Protein AF-A0A4Q4PW20-F1 (afdb_monomer_lite)

Radius of gyration: 55.26 Å; chains: 1; bounding box: 148×87×134 Å

Structure (mmCIF, N/CA/C/O backbone):
data_AF-A0A4Q4PW20-F1
#
_entry.id   AF-A0A4Q4PW20-F1
#
loop_
_atom_site.group_PDB
_atom_site.id
_atom_site.type_symbol
_atom_site.label_atom_id
_atom_site.label_alt_id
_atom_site.label_comp_id
_atom_site.label_asym_id
_atom_site.label_entity_id
_atom_site.label_seq_id
_atom_site.pdbx_PDB_ins_code
_atom_site.Cartn_x
_atom_site.Cartn_y
_atom_site.Cartn_z
_atom_site.occupancy
_atom_site.B_iso_or_equiv
_atom_site.auth_seq_id
_atom_site.auth_comp_id
_atom_site.auth_asym_id
_atom_site.auth_atom_id
_atom_site.pdbx_PDB_model_num
ATOM 1 N N . MET A 1 1 ? 45.558 56.881 -50.201 1.00 46.22 1 MET A N 1
ATOM 2 C CA . MET A 1 1 ? 44.623 55.774 -50.487 1.00 46.22 1 MET A CA 1
ATOM 3 C C . MET A 1 1 ? 45.375 54.665 -51.199 1.00 46.22 1 MET A C 1
ATOM 5 O O . MET A 1 1 ? 45.994 54.969 -52.208 1.00 46.22 1 MET A O 1
ATOM 9 N N . ASN A 1 2 ? 45.373 53.445 -50.650 1.00 41.62 2 ASN A N 1
ATOM 10 C CA . ASN A 1 2 ? 45.003 52.194 -51.341 1.00 41.62 2 ASN A CA 1
ATOM 11 C C . ASN A 1 2 ? 45.488 50.974 -50.547 1.00 41.62 2 ASN A C 1
ATOM 13 O O . ASN A 1 2 ? 46.621 50.524 -50.675 1.00 41.62 2 ASN A O 1
ATOM 17 N N . THR A 1 3 ? 44.583 50.438 -49.733 1.00 52.66 3 THR A N 1
ATOM 18 C CA . THR A 1 3 ? 44.674 49.131 -49.081 1.00 52.66 3 THR A CA 1
ATOM 19 C C . THR A 1 3 ? 43.799 48.158 -49.864 1.00 52.66 3 THR A C 1
ATOM 21 O O . THR A 1 3 ? 42.612 48.047 -49.586 1.00 52.66 3 THR A O 1
ATOM 24 N N . ASN A 1 4 ? 44.363 47.476 -50.857 1.00 57.47 4 ASN A N 1
ATOM 25 C CA . ASN A 1 4 ? 43.684 46.378 -51.544 1.00 57.47 4 ASN A CA 1
ATOM 26 C C . ASN A 1 4 ? 44.593 45.148 -51.502 1.00 57.47 4 ASN A C 1
ATOM 28 O O . ASN A 1 4 ? 45.291 44.844 -52.466 1.00 57.47 4 ASN A O 1
ATOM 32 N N . GLN A 1 5 ? 44.613 44.461 -50.359 1.00 58.06 5 GLN A N 1
ATOM 33 C CA . GLN A 1 5 ? 44.998 43.053 -50.337 1.00 58.06 5 GLN A CA 1
ATOM 34 C C . GLN A 1 5 ? 43.742 42.224 -50.627 1.00 58.06 5 GLN A C 1
ATOM 36 O O . GLN A 1 5 ? 42.750 42.385 -49.914 1.00 58.06 5 GLN A O 1
ATOM 41 N N . PRO A 1 6 ? 43.748 41.343 -51.639 1.00 52.91 6 PRO A N 1
ATOM 42 C CA . PRO A 1 6 ? 42.672 40.384 -51.818 1.00 52.91 6 PRO A CA 1
ATOM 43 C C . PRO A 1 6 ? 42.775 39.328 -50.711 1.00 52.91 6 PRO A C 1
ATOM 45 O O . PRO A 1 6 ? 43.722 38.543 -50.660 1.00 52.91 6 PRO A O 1
ATOM 48 N N . THR A 1 7 ? 41.809 39.323 -49.796 1.00 61.62 7 THR A N 1
ATOM 49 C CA . THR A 1 7 ? 41.638 38.258 -48.809 1.00 61.62 7 THR A CA 1
ATOM 50 C C . THR A 1 7 ? 41.120 37.011 -49.523 1.00 61.62 7 THR A C 1
ATOM 52 O O . THR A 1 7 ? 39.966 36.927 -49.932 1.00 61.62 7 THR A O 1
ATOM 55 N N . ASN A 1 8 ? 42.007 36.037 -49.714 1.00 62.78 8 ASN A N 1
ATOM 56 C CA . ASN A 1 8 ? 41.659 34.714 -50.224 1.00 62.78 8 ASN A CA 1
ATOM 57 C C . ASN A 1 8 ? 40.683 34.035 -49.234 1.00 62.78 8 ASN A C 1
ATOM 59 O O . ASN A 1 8 ? 40.977 34.036 -48.032 1.00 62.78 8 ASN A O 1
ATOM 63 N N . PRO A 1 9 ? 39.526 33.496 -49.665 1.00 64.38 9 PRO A N 1
ATOM 64 C CA . PRO A 1 9 ? 38.610 32.821 -48.754 1.00 64.38 9 PRO A CA 1
ATOM 65 C C . PRO A 1 9 ? 39.273 31.592 -48.105 1.00 64.38 9 PRO A C 1
ATOM 67 O O . PRO A 1 9 ? 40.070 30.902 -48.746 1.00 64.38 9 PRO A O 1
ATOM 70 N N . PRO A 1 10 ? 38.965 31.295 -46.829 1.00 68.25 10 PRO A N 1
ATOM 71 C CA . PRO A 1 10 ? 39.513 30.130 -46.148 1.00 68.25 10 PRO A CA 1
ATOM 72 C C . PRO A 1 10 ? 39.140 28.842 -46.896 1.00 68.25 10 PRO A C 1
ATOM 74 O O . PRO A 1 10 ? 37.980 28.617 -47.232 1.00 68.25 10 PRO A O 1
ATOM 77 N N . ASN A 1 11 ? 40.151 28.007 -47.154 1.00 71.31 11 ASN A N 1
ATOM 78 C CA . ASN A 1 11 ? 40.050 26.766 -47.921 1.00 71.31 11 ASN A CA 1
ATOM 79 C C . ASN A 1 11 ? 38.907 25.861 -47.403 1.00 71.31 11 ASN A C 1
ATOM 81 O O . ASN A 1 11 ? 38.939 25.397 -46.259 1.00 71.31 11 ASN A O 1
ATOM 85 N N . ALA A 1 12 ? 37.920 25.587 -48.264 1.00 67.00 12 ALA A N 1
ATOM 86 C CA . ALA A 1 12 ? 36.723 24.805 -47.949 1.00 67.00 12 ALA A CA 1
ATOM 87 C C . ALA A 1 12 ? 37.032 23.369 -47.487 1.00 67.00 12 ALA A C 1
ATOM 89 O O . ALA A 1 12 ? 36.306 22.813 -46.663 1.00 67.00 12 ALA A O 1
ATOM 90 N N . GLU A 1 13 ? 38.146 22.783 -47.930 1.00 65.19 13 GLU A N 1
ATOM 91 C CA . GLU A 1 13 ? 38.566 21.446 -47.493 1.00 65.19 13 GLU A CA 1
ATOM 92 C C . GLU A 1 13 ? 38.943 21.411 -46.009 1.00 65.19 13 GLU A C 1
ATOM 94 O O . GLU A 1 13 ? 38.712 20.414 -45.324 1.00 65.19 13 GLU A O 1
ATOM 99 N N . VAL A 1 14 ? 39.479 22.515 -45.477 1.00 68.88 14 VAL A N 1
ATOM 100 C CA . VAL A 1 14 ? 39.805 22.639 -44.048 1.00 68.88 14 VAL A CA 1
ATOM 101 C C . VAL A 1 14 ? 38.530 22.707 -43.210 1.00 68.88 14 VAL A C 1
ATOM 103 O O . VAL A 1 14 ? 38.518 22.240 -42.072 1.00 68.88 14 VAL A O 1
ATOM 106 N N . ILE A 1 15 ? 37.450 23.263 -43.764 1.00 65.69 15 ILE A N 1
ATOM 107 C CA . ILE A 1 15 ? 36.139 23.306 -43.112 1.00 65.69 15 ILE A CA 1
ATOM 108 C C . ILE A 1 15 ? 35.527 21.902 -43.115 1.00 65.69 15 ILE A C 1
ATOM 110 O O . ILE A 1 15 ? 35.146 21.412 -42.057 1.00 65.69 15 ILE A O 1
ATOM 114 N N . LEU A 1 16 ? 35.532 21.208 -44.257 1.00 67.88 16 LEU A N 1
ATOM 115 C CA . LEU A 1 16 ? 35.004 19.842 -44.383 1.00 67.88 16 LEU A CA 1
ATOM 116 C C . LEU A 1 16 ? 35.737 18.837 -43.477 1.00 67.88 16 LEU A C 1
ATOM 118 O O . LEU A 1 16 ? 35.098 18.014 -42.824 1.00 67.88 16 LEU A O 1
ATOM 122 N N . LYS A 1 17 ? 37.065 18.947 -43.335 1.00 67.69 17 LYS A N 1
ATOM 123 C CA . LYS A 1 17 ? 37.839 18.081 -42.425 1.00 67.69 17 LYS A CA 1
ATOM 124 C C . LYS A 1 17 ? 37.486 18.251 -40.945 1.00 67.69 17 LYS A C 1
ATOM 126 O O . LYS A 1 17 ? 37.679 17.316 -40.180 1.00 67.69 17 LYS A O 1
ATOM 131 N N . ARG A 1 18 ? 36.955 19.405 -40.522 1.00 65.88 18 ARG A N 1
ATOM 132 C CA . ARG A 1 18 ? 36.513 19.610 -39.127 1.00 65.88 18 ARG A CA 1
ATOM 133 C C . ARG A 1 18 ? 35.225 18.855 -38.807 1.00 65.88 18 ARG A C 1
ATOM 135 O O . ARG A 1 18 ? 35.028 18.494 -37.653 1.00 65.88 18 ARG A O 1
ATOM 142 N N . PHE A 1 19 ? 34.383 18.608 -39.809 1.00 59.53 19 PHE A N 1
ATOM 143 C CA . PHE A 1 19 ? 33.115 17.892 -39.646 1.00 59.53 19 PHE A CA 1
ATOM 144 C C . PHE A 1 19 ? 33.247 16.374 -39.818 1.00 59.53 19 PHE A C 1
ATOM 146 O O . PHE A 1 19 ? 32.424 15.638 -39.289 1.00 59.53 19 PHE A O 1
ATOM 153 N N . ASN A 1 20 ? 34.303 15.901 -40.486 1.00 56.19 20 ASN A N 1
ATOM 154 C CA . ASN A 1 20 ? 34.521 14.471 -40.734 1.00 56.19 20 ASN A CA 1
ATOM 155 C C . ASN A 1 20 ? 35.265 13.744 -39.601 1.00 56.19 20 ASN A C 1
ATOM 157 O O . ASN A 1 20 ? 35.486 12.538 -39.691 1.00 56.19 20 ASN A O 1
ATOM 161 N N . ASN A 1 21 ? 35.628 14.440 -38.522 1.00 55.34 21 ASN A N 1
ATOM 162 C CA . ASN A 1 21 ? 36.159 13.803 -37.320 1.00 55.34 21 ASN A CA 1
ATOM 163 C C . ASN A 1 21 ? 34.992 13.318 -36.457 1.00 55.34 21 ASN A C 1
ATOM 165 O O . ASN A 1 21 ? 34.772 13.802 -35.347 1.00 55.34 21 ASN A O 1
ATOM 169 N N . THR A 1 22 ? 34.223 12.367 -36.984 1.00 44.91 22 THR A N 1
ATOM 170 C CA . THR A 1 22 ? 33.395 11.514 -36.143 1.00 44.91 22 THR A CA 1
ATOM 171 C C . THR A 1 22 ? 34.355 10.719 -35.275 1.00 44.91 22 THR A C 1
ATOM 173 O O . THR A 1 22 ? 34.910 9.704 -35.686 1.00 44.91 22 THR A O 1
ATOM 176 N N . THR A 1 23 ? 34.578 11.221 -34.063 1.00 45.47 23 THR A N 1
ATOM 177 C CA . THR A 1 23 ? 34.814 10.383 -32.897 1.00 45.47 23 THR A CA 1
ATOM 178 C C . THR A 1 23 ? 33.853 9.212 -33.023 1.00 45.47 23 THR A C 1
ATOM 180 O O . THR A 1 23 ? 32.640 9.398 -32.931 1.00 45.47 23 THR A O 1
ATOM 183 N N . SER A 1 24 ? 34.383 8.026 -33.314 1.00 45.06 24 SER A N 1
ATOM 184 C CA . SER A 1 24 ? 33.694 6.779 -33.033 1.00 45.06 24 SER A CA 1
ATOM 185 C C . SER A 1 24 ? 33.348 6.838 -31.551 1.00 45.06 24 SER A C 1
ATOM 187 O O . SER A 1 24 ? 34.220 6.638 -30.704 1.00 45.06 24 SER A O 1
ATOM 189 N N . GLY A 1 25 ? 32.119 7.251 -31.252 1.00 37.75 25 GLY A N 1
ATOM 190 C CA . GLY A 1 25 ? 31.555 7.219 -29.920 1.00 37.75 25 GLY A CA 1
ATOM 191 C C . GLY A 1 25 ? 31.521 5.766 -29.489 1.00 37.75 25 GLY A C 1
ATOM 192 O O . GLY A 1 25 ? 30.576 5.045 -29.774 1.00 37.75 25 GLY A O 1
ATOM 193 N N . GLN A 1 26 ? 32.598 5.327 -28.850 1.00 43.19 26 GLN A N 1
ATOM 194 C CA . GLN A 1 26 ? 32.506 4.315 -27.822 1.00 43.19 26 GLN A CA 1
ATOM 195 C C . GLN A 1 26 ? 31.788 4.995 -26.663 1.00 43.19 26 GLN A C 1
ATOM 197 O O . GLN A 1 26 ? 32.425 5.717 -25.914 1.00 43.19 26 GLN A O 1
ATOM 202 N N . ASP A 1 27 ? 30.468 4.864 -26.635 1.00 40.72 27 ASP A N 1
ATOM 203 C CA . ASP A 1 27 ? 29.600 4.983 -25.458 1.00 40.72 27 ASP A CA 1
ATOM 204 C C . ASP A 1 27 ? 28.214 4.453 -25.870 1.00 40.72 27 ASP A C 1
ATOM 206 O O . ASP A 1 27 ? 27.188 5.116 -25.744 1.00 40.72 27 ASP A O 1
ATOM 210 N N . GLU A 1 28 ? 28.191 3.238 -26.422 1.00 38.69 28 GLU A N 1
ATOM 211 C CA . GLU A 1 28 ? 26.984 2.418 -26.388 1.00 38.69 28 GLU A CA 1
ATOM 212 C C . GLU A 1 28 ? 27.030 1.667 -25.054 1.00 38.69 28 GLU A C 1
ATOM 214 O O . GLU A 1 28 ? 27.747 0.675 -24.903 1.00 38.69 28 GLU A O 1
ATOM 219 N N . ASP A 1 29 ? 26.318 2.193 -24.054 1.00 35.38 29 ASP A N 1
ATOM 220 C CA . ASP A 1 29 ? 25.926 1.432 -22.866 1.00 35.38 29 ASP A CA 1
ATOM 221 C C . ASP A 1 29 ? 25.327 0.089 -23.339 1.00 35.38 29 ASP A C 1
ATOM 223 O O . ASP A 1 29 ? 24.312 0.101 -24.046 1.00 35.38 29 ASP A O 1
ATOM 227 N N . PRO A 1 30 ? 25.875 -1.078 -22.950 1.00 42.97 30 PRO A N 1
ATOM 228 C CA . PRO A 1 30 ? 25.424 -2.382 -23.443 1.00 42.97 30 PRO A CA 1
ATOM 229 C C . PRO A 1 30 ? 24.090 -2.841 -22.819 1.00 42.97 30 PRO A C 1
ATOM 231 O O . PRO A 1 30 ? 23.864 -4.034 -22.647 1.00 42.97 30 PRO A O 1
ATOM 234 N N . GLU A 1 31 ? 23.200 -1.915 -22.451 1.00 41.81 31 GLU A N 1
ATOM 235 C CA . GLU A 1 31 ? 21.921 -2.212 -21.785 1.00 41.81 31 GLU A CA 1
ATOM 236 C C . GLU A 1 31 ? 20.685 -1.760 -22.589 1.00 41.81 31 GLU A C 1
ATOM 238 O O . GLU A 1 31 ? 19.559 -1.940 -22.140 1.00 41.81 31 GLU A O 1
ATOM 243 N N . ASN A 1 32 ? 20.860 -1.212 -23.799 1.00 38.25 32 ASN A N 1
ATOM 244 C CA . ASN A 1 32 ? 19.754 -0.956 -24.738 1.00 38.25 32 ASN A CA 1
ATOM 245 C C . ASN A 1 32 ? 19.970 -1.646 -26.087 1.00 38.25 32 ASN A C 1
ATOM 247 O O . ASN A 1 32 ? 19.630 -1.103 -27.135 1.00 38.25 32 ASN A O 1
ATOM 251 N N . GLN A 1 33 ? 20.454 -2.886 -26.065 1.00 39.03 33 GLN A N 1
ATOM 252 C CA . GLN A 1 33 ? 19.983 -3.843 -27.059 1.00 39.03 33 GLN A CA 1
ATOM 253 C C . GLN A 1 33 ? 18.541 -4.197 -26.668 1.00 39.03 33 GLN A C 1
ATOM 255 O O . GLN A 1 33 ? 18.270 -5.254 -26.110 1.00 39.03 33 GLN A O 1
ATOM 260 N N . GLU A 1 34 ? 17.608 -3.256 -26.875 1.00 46.38 34 GLU A N 1
ATOM 261 C CA . GLU A 1 34 ? 16.226 -3.654 -27.123 1.00 46.38 34 GLU A CA 1
ATOM 262 C C . GLU A 1 34 ? 16.325 -4.482 -28.390 1.00 46.38 34 GLU A C 1
ATOM 264 O O . GLU A 1 34 ? 16.535 -3.934 -29.470 1.00 46.38 34 GLU A O 1
ATOM 269 N N . GLU A 1 35 ? 16.314 -5.797 -28.200 1.00 49.44 35 GLU A N 1
ATOM 270 C CA . GLU A 1 35 ? 16.211 -6.789 -29.246 1.00 49.44 35 GLU A CA 1
ATOM 271 C C . GLU A 1 35 ? 15.165 -6.279 -30.232 1.00 49.44 35 GLU A C 1
ATOM 273 O O . GLU A 1 35 ? 13.964 -6.218 -29.952 1.00 49.44 35 GLU A O 1
ATOM 278 N N . GLU A 1 36 ? 15.654 -5.801 -31.371 1.00 46.81 36 GLU A N 1
ATOM 279 C CA . GLU A 1 36 ? 14.858 -5.571 -32.556 1.00 46.81 36 GLU A CA 1
ATOM 280 C C . GLU A 1 36 ? 14.520 -6.985 -33.037 1.00 46.81 36 GLU A C 1
ATOM 282 O O . GLU A 1 36 ? 15.166 -7.533 -33.927 1.00 46.81 36 GLU A O 1
ATOM 287 N N . GLU A 1 37 ? 13.622 -7.642 -32.288 1.00 52.00 37 GLU A N 1
ATOM 288 C CA . GLU A 1 37 ? 13.212 -9.018 -32.501 1.00 52.00 37 GLU A CA 1
ATOM 289 C C . GLU A 1 37 ? 12.618 -9.075 -33.893 1.00 52.00 37 GLU A C 1
ATOM 291 O O . GLU A 1 37 ? 11.587 -8.491 -34.233 1.00 52.00 37 GLU A O 1
ATOM 296 N N . ASP A 1 38 ? 13.436 -9.706 -34.707 1.00 54.19 38 ASP A N 1
ATOM 297 C CA . ASP A 1 38 ? 13.489 -9.590 -36.130 1.00 54.19 38 ASP A CA 1
ATOM 298 C C . ASP A 1 38 ? 12.147 -9.998 -36.742 1.00 54.19 38 ASP A C 1
ATOM 300 O O . ASP A 1 38 ? 11.606 -11.082 -36.489 1.00 54.19 38 ASP A O 1
ATOM 304 N N . TRP A 1 39 ? 11.651 -9.144 -37.635 1.00 48.06 39 TRP A N 1
ATOM 305 C CA . TRP A 1 39 ? 10.549 -9.424 -38.553 1.00 48.06 39 TRP A CA 1
ATOM 306 C C . TRP A 1 39 ? 10.753 -10.742 -39.348 1.00 48.06 39 TRP A C 1
ATOM 308 O O . TRP A 1 39 ? 9.831 -11.224 -40.015 1.00 48.06 39 TRP A O 1
ATOM 318 N N . SER A 1 40 ? 11.934 -11.371 -39.261 1.00 58.31 40 SER A N 1
ATOM 319 C CA . SER A 1 40 ? 12.212 -12.761 -39.643 1.00 58.31 40 SER A CA 1
ATOM 320 C C . SER A 1 40 ? 11.385 -13.838 -38.936 1.00 58.31 40 SER A C 1
ATOM 322 O O . SER A 1 40 ? 11.177 -14.888 -39.548 1.00 58.31 40 SER A O 1
ATOM 324 N N . SER A 1 41 ? 10.894 -13.643 -37.706 1.00 73.44 41 SER A N 1
ATOM 325 C CA . SER A 1 41 ? 10.247 -14.734 -36.947 1.00 73.44 41 SER A CA 1
ATOM 326 C C . SER A 1 41 ? 8.974 -15.260 -37.631 1.00 73.44 41 SER A C 1
ATOM 328 O O . SER A 1 41 ? 8.798 -16.470 -37.798 1.00 73.44 41 SER A O 1
ATOM 330 N N . TRP A 1 42 ? 8.125 -14.371 -38.165 1.00 74.69 42 TRP A N 1
ATOM 331 C CA . TRP A 1 42 ? 6.915 -14.781 -38.892 1.00 74.69 42 TRP A CA 1
ATOM 332 C C . TRP A 1 42 ? 7.233 -15.523 -40.190 1.00 74.69 42 TRP A C 1
ATOM 334 O O . TRP A 1 42 ? 6.595 -16.525 -40.503 1.00 74.69 42 TRP A O 1
ATOM 344 N N . ARG A 1 43 ? 8.226 -15.055 -40.957 1.00 80.94 43 ARG A N 1
ATOM 345 C CA . ARG A 1 43 ? 8.633 -15.723 -42.202 1.00 80.94 43 ARG A CA 1
ATOM 346 C C . ARG A 1 43 ? 9.161 -17.124 -41.910 1.00 80.94 43 ARG A C 1
ATOM 348 O O . ARG A 1 43 ? 8.839 -18.047 -42.647 1.00 80.94 43 ARG A O 1
ATOM 355 N N . GLN A 1 44 ? 9.897 -17.295 -40.815 1.00 84.56 44 GLN A N 1
ATOM 356 C CA . GLN A 1 44 ? 10.377 -18.600 -40.363 1.00 84.56 44 GLN A CA 1
ATOM 357 C C . GLN A 1 44 ? 9.224 -19.510 -39.921 1.00 84.56 44 GLN A C 1
ATOM 359 O O . GLN A 1 44 ? 9.129 -20.639 -40.395 1.00 84.56 44 GLN A O 1
ATOM 364 N N . LEU A 1 45 ? 8.303 -19.010 -39.091 1.00 84.25 45 LEU A N 1
ATOM 365 C CA . LEU A 1 45 ? 7.095 -19.733 -38.673 1.00 84.25 45 LEU A CA 1
ATOM 366 C C . LEU A 1 45 ? 6.211 -20.126 -39.863 1.00 84.25 45 LEU A C 1
ATOM 368 O O . LEU A 1 45 ? 5.698 -21.241 -39.910 1.00 84.25 45 LEU A O 1
ATOM 372 N N . ARG A 1 46 ? 6.078 -19.239 -40.852 1.00 85.75 46 ARG A N 1
ATOM 373 C CA . ARG A 1 46 ? 5.351 -19.484 -42.099 1.00 85.75 46 ARG A CA 1
ATOM 374 C C . ARG A 1 46 ? 6.030 -20.561 -42.938 1.00 85.75 46 ARG A C 1
ATOM 376 O O . ARG A 1 46 ? 5.358 -21.492 -43.360 1.00 85.75 46 ARG A O 1
ATOM 383 N N . CYS A 1 47 ? 7.346 -20.482 -43.124 1.00 85.88 47 CYS A N 1
ATOM 384 C CA . CYS A 1 47 ? 8.110 -21.507 -43.834 1.00 85.88 47 CYS A CA 1
ATOM 385 C C . CYS A 1 47 ? 8.003 -22.876 -43.148 1.00 85.88 47 CYS A C 1
ATOM 387 O O . CYS A 1 47 ? 7.850 -23.887 -43.826 1.00 85.88 47 CYS A O 1
ATOM 389 N N . LEU A 1 48 ? 8.051 -22.919 -41.813 1.00 88.25 48 LEU A N 1
ATOM 390 C CA . LEU A 1 48 ? 7.859 -24.151 -41.044 1.00 88.25 48 LEU A CA 1
ATOM 391 C C . LEU A 1 48 ? 6.439 -24.699 -41.197 1.00 88.25 48 LEU A C 1
ATOM 393 O O . LEU A 1 48 ? 6.264 -25.902 -41.379 1.00 88.25 48 LEU A O 1
ATOM 397 N N . PHE A 1 49 ? 5.435 -23.824 -41.161 1.00 88.12 49 PHE A N 1
ATOM 398 C CA . PHE A 1 49 ? 4.043 -24.187 -41.398 1.00 88.12 49 PHE A CA 1
ATOM 399 C C . PHE A 1 49 ? 3.849 -24.771 -42.805 1.00 88.12 49 PHE A C 1
ATOM 401 O O . PHE A 1 49 ? 3.309 -25.866 -42.937 1.00 88.12 49 PHE A O 1
ATOM 408 N N . ASP A 1 50 ? 4.352 -24.092 -43.838 1.00 87.44 50 ASP A N 1
ATOM 409 C CA . ASP A 1 50 ? 4.242 -24.524 -45.235 1.00 87.44 50 ASP A CA 1
ATOM 410 C C . ASP A 1 50 ? 5.052 -25.813 -45.509 1.00 87.44 50 ASP A C 1
ATOM 412 O O . ASP A 1 50 ? 4.674 -26.608 -46.365 1.00 87.44 50 ASP A O 1
ATOM 416 N N . ALA A 1 51 ? 6.136 -26.069 -44.762 1.00 88.38 51 ALA A N 1
ATOM 417 C CA . ALA A 1 51 ? 6.909 -27.312 -44.850 1.00 88.38 51 ALA A CA 1
ATOM 418 C C . ALA A 1 51 ? 6.247 -28.499 -44.123 1.00 88.38 51 ALA A C 1
ATOM 420 O O . ALA A 1 51 ? 6.369 -29.644 -44.562 1.00 88.38 51 ALA A O 1
ATOM 421 N N . ALA A 1 52 ? 5.569 -28.247 -43.000 1.00 87.62 52 ALA A N 1
ATOM 422 C CA . ALA A 1 52 ? 4.919 -29.282 -42.195 1.00 87.62 52 ALA A CA 1
ATOM 423 C C . ALA A 1 52 ? 3.530 -29.668 -42.733 1.00 87.62 52 ALA A C 1
ATOM 425 O O . ALA A 1 52 ? 3.104 -30.818 -42.595 1.00 87.62 52 ALA A O 1
ATOM 426 N N . VAL A 1 53 ? 2.819 -28.720 -43.347 1.00 90.25 53 VAL A N 1
ATOM 427 C CA . VAL A 1 53 ? 1.460 -28.908 -43.858 1.00 90.25 53 VAL A CA 1
ATOM 428 C C . VAL A 1 53 ? 1.503 -29.189 -45.357 1.00 90.25 53 VAL A C 1
ATOM 430 O O . VAL A 1 53 ? 1.708 -28.291 -46.164 1.00 90.25 53 VAL A O 1
ATOM 433 N N . LYS A 1 54 ? 1.262 -30.450 -45.735 1.00 83.69 54 LYS A N 1
ATOM 434 C CA . LYS A 1 54 ? 1.289 -30.901 -47.139 1.00 83.69 54 LYS A CA 1
ATOM 435 C C . LYS A 1 54 ? 0.245 -30.196 -48.017 1.00 83.69 54 LYS A C 1
ATOM 437 O O . LYS A 1 54 ? 0.574 -29.797 -49.127 1.00 83.69 54 LYS A O 1
ATOM 442 N N . ASP A 1 55 ? -0.971 -30.000 -47.496 1.00 85.12 55 ASP A N 1
ATOM 443 C CA . ASP A 1 55 ? -2.080 -29.346 -48.203 1.00 85.12 55 ASP A CA 1
ATOM 444 C C . ASP A 1 55 ? -2.525 -28.071 -47.472 1.00 85.12 55 ASP A C 1
ATOM 446 O O . ASP A 1 55 ? -3.453 -28.065 -46.653 1.00 85.12 55 ASP A O 1
ATOM 450 N N . THR A 1 56 ? -1.868 -26.954 -47.783 1.00 80.25 56 THR A N 1
ATOM 451 C CA . THR A 1 56 ? -2.149 -25.630 -47.191 1.00 80.25 56 THR A CA 1
ATOM 452 C C . THR A 1 56 ? -3.515 -25.056 -47.582 1.00 80.25 56 THR A C 1
ATOM 454 O O . THR A 1 56 ? -3.995 -24.098 -46.975 1.00 80.25 56 THR A O 1
ATOM 457 N N . THR A 1 57 ? -4.163 -25.647 -48.586 1.00 81.25 57 THR A N 1
ATOM 458 C CA . THR A 1 57 ? -5.482 -25.256 -49.097 1.00 81.25 57 THR A CA 1
ATOM 459 C C . THR A 1 57 ? -6.639 -25.917 -48.354 1.00 81.25 57 THR A C 1
ATOM 461 O O . THR A 1 57 ? -7.791 -25.540 -48.567 1.00 81.25 57 THR A O 1
ATOM 464 N N . THR A 1 58 ? -6.361 -26.878 -47.468 1.00 91.94 58 THR A N 1
ATOM 465 C CA . THR A 1 58 ? -7.397 -27.484 -46.628 1.00 91.94 58 THR A CA 1
ATOM 466 C C . THR A 1 58 ? -7.977 -26.451 -45.665 1.00 91.94 58 THR A C 1
ATOM 468 O O . THR A 1 58 ? -7.281 -25.575 -45.151 1.00 91.94 58 THR A O 1
ATOM 471 N N . VAL A 1 59 ? -9.278 -26.560 -45.388 1.00 89.00 59 VAL A N 1
ATOM 472 C CA . VAL A 1 59 ? -9.989 -25.624 -44.500 1.00 89.00 59 VAL A CA 1
ATOM 473 C C . VAL A 1 59 ? -9.356 -25.584 -43.102 1.00 89.00 59 VAL A C 1
ATOM 475 O O . VAL A 1 59 ? -9.322 -24.535 -42.462 1.00 89.00 59 VAL A O 1
ATOM 478 N N . GLU A 1 60 ? -8.825 -26.711 -42.627 1.00 87.31 60 GLU A N 1
ATOM 479 C CA . GLU A 1 60 ? -8.140 -26.817 -41.334 1.00 87.31 60 GLU A CA 1
ATOM 480 C C . GLU A 1 60 ? -6.781 -26.108 -41.341 1.00 87.31 60 GLU A C 1
ATOM 482 O O . GLU A 1 60 ? -6.501 -25.321 -40.434 1.00 87.31 60 GLU A O 1
ATOM 487 N N . ALA A 1 61 ? -5.977 -26.298 -42.393 1.00 88.62 61 ALA A N 1
ATOM 488 C CA . ALA A 1 61 ? -4.714 -25.586 -42.570 1.00 88.62 61 ALA A CA 1
ATOM 489 C C . ALA A 1 61 ? -4.926 -24.071 -42.674 1.00 88.62 61 ALA A C 1
ATOM 491 O O . ALA A 1 61 ? -4.218 -23.295 -42.033 1.00 88.62 61 ALA A O 1
ATOM 492 N N . GLN A 1 62 ? -5.940 -23.631 -43.419 1.00 88.56 62 GLN A N 1
ATOM 493 C CA . GLN A 1 62 ? -6.268 -22.212 -43.536 1.00 88.56 62 GLN A CA 1
ATOM 494 C C . GLN A 1 62 ? -6.680 -21.611 -42.191 1.00 88.56 62 GLN A C 1
ATOM 496 O O . GLN A 1 62 ? -6.169 -20.556 -41.817 1.00 88.56 62 GLN A O 1
ATOM 501 N N . LYS A 1 63 ? -7.533 -22.301 -41.422 1.00 91.94 63 LYS A N 1
ATOM 502 C CA . LYS A 1 63 ? -7.906 -21.874 -40.063 1.00 91.94 63 LYS A CA 1
ATOM 503 C C . LYS A 1 63 ? -6.691 -21.767 -39.143 1.00 91.94 63 LYS A C 1
ATOM 505 O O . LYS A 1 63 ? -6.570 -20.782 -38.417 1.00 91.94 63 LYS A O 1
ATOM 510 N N . LEU A 1 64 ? -5.780 -22.739 -39.198 1.00 90.12 64 LEU A N 1
ATOM 511 C CA . LEU A 1 64 ? -4.556 -22.730 -38.400 1.00 90.12 64 LEU A CA 1
ATOM 512 C C . LEU A 1 64 ? -3.632 -21.566 -38.794 1.00 90.12 64 LEU A C 1
ATOM 514 O O . LEU A 1 64 ? -3.174 -20.828 -37.925 1.00 90.12 64 LEU A O 1
ATOM 518 N N . SER A 1 65 ? -3.441 -21.332 -40.093 1.00 88.44 65 SER A N 1
ATOM 519 C CA . SER A 1 65 ? -2.691 -20.190 -40.632 1.00 88.44 65 SER A CA 1
ATOM 520 C C . SER A 1 65 ? -3.290 -18.844 -40.198 1.00 88.44 65 SER A C 1
ATOM 522 O O . SER A 1 65 ? -2.561 -17.943 -39.783 1.00 88.44 65 SER A O 1
ATOM 524 N N . SER A 1 66 ? -4.616 -18.692 -40.269 1.00 88.88 66 SER A N 1
ATOM 525 C CA . SER A 1 66 ? -5.306 -17.476 -39.823 1.00 88.88 66 SER A CA 1
ATOM 526 C C . SER A 1 66 ? -5.175 -17.256 -38.315 1.00 88.88 66 SER A C 1
ATOM 528 O O . SER A 1 66 ? -4.961 -16.126 -37.883 1.00 88.88 66 SER A O 1
ATOM 530 N N . SER A 1 67 ? -5.249 -18.323 -37.513 1.00 90.19 67 SER A N 1
ATOM 531 C CA . SER A 1 67 ? -5.023 -18.253 -36.066 1.00 90.19 67 SER A CA 1
ATOM 532 C C . SER A 1 67 ? -3.588 -17.840 -35.737 1.00 90.19 67 SER A C 1
ATOM 534 O O . SER A 1 67 ? -3.383 -16.978 -34.886 1.00 90.19 67 SER A O 1
ATOM 536 N N . LEU A 1 68 ? -2.602 -18.413 -36.431 1.00 88.88 68 LEU A N 1
ATOM 537 C CA . LEU A 1 68 ? -1.186 -18.074 -36.277 1.00 88.88 68 LEU A CA 1
ATOM 538 C C . LEU A 1 68 ? -0.947 -16.585 -36.580 1.00 88.88 68 LEU A C 1
ATOM 540 O O . LEU A 1 68 ? -0.295 -15.887 -35.809 1.00 88.88 68 LEU A O 1
ATOM 544 N N . HIS A 1 69 ? -1.538 -16.080 -37.668 1.00 87.44 69 HIS A N 1
ATOM 545 C CA . HIS A 1 69 ? -1.448 -14.668 -38.039 1.00 87.44 69 HIS A CA 1
ATOM 546 C C . HIS A 1 69 ? -2.119 -13.754 -37.005 1.00 87.44 69 HIS A C 1
ATOM 548 O O . HIS A 1 69 ? -1.552 -12.737 -36.617 1.00 87.44 69 HIS A O 1
ATOM 554 N N . SER A 1 70 ? -3.297 -14.136 -36.502 1.00 92.06 70 SER A N 1
ATOM 555 C CA . SER A 1 70 ? -3.979 -13.390 -35.440 1.00 92.06 70 SER A CA 1
ATOM 556 C C . SER A 1 70 ? -3.142 -13.312 -34.160 1.00 92.06 70 SER A C 1
ATOM 558 O O . SER A 1 70 ? -3.120 -12.264 -33.520 1.00 92.06 70 SER A O 1
ATOM 560 N N . MET A 1 71 ? -2.471 -14.399 -33.769 1.00 89.88 71 MET A N 1
ATOM 561 C CA . MET A 1 71 ? -1.592 -14.404 -32.595 1.00 89.88 71 MET A CA 1
ATOM 562 C C . MET A 1 71 ? -0.379 -13.494 -32.802 1.00 89.88 71 MET A C 1
ATOM 564 O O . MET A 1 71 ? -0.050 -12.732 -31.901 1.00 89.88 71 MET A O 1
ATOM 568 N N . GLN A 1 72 ? 0.230 -13.510 -33.991 1.00 86.81 72 GLN A N 1
ATOM 569 C CA . GLN A 1 72 ? 1.349 -12.623 -34.323 1.00 86.81 72 GLN A CA 1
ATOM 570 C C . GLN A 1 72 ? 0.965 -11.149 -34.166 1.00 86.81 72 GLN A C 1
ATOM 572 O O . GLN A 1 72 ? 1.647 -10.402 -33.470 1.00 86.81 72 GLN A O 1
ATOM 577 N N . VAL A 1 73 ? -0.165 -10.747 -34.753 1.00 89.69 73 VAL A N 1
ATOM 578 C CA . VAL A 1 73 ? -0.661 -9.366 -34.661 1.00 89.69 73 VAL A CA 1
ATOM 579 C C . VAL A 1 73 ? -0.923 -8.968 -33.204 1.00 89.69 73 VAL A C 1
ATOM 581 O O . VAL A 1 73 ? -0.615 -7.848 -32.804 1.00 89.69 73 VAL A O 1
ATOM 584 N N . GLN A 1 74 ? -1.461 -9.880 -32.388 1.00 91.00 74 GLN A N 1
ATOM 585 C CA . GLN A 1 74 ? -1.679 -9.624 -30.960 1.00 91.00 74 GLN A CA 1
ATOM 586 C C . GLN A 1 74 ? -0.366 -9.477 -30.187 1.00 91.00 74 GLN A C 1
ATOM 588 O O . GLN A 1 74 ? -0.262 -8.597 -29.337 1.00 91.00 74 GLN A O 1
ATOM 593 N N . ILE A 1 75 ? 0.632 -10.311 -30.480 1.00 89.25 75 ILE A N 1
ATOM 594 C CA . ILE A 1 75 ? 1.956 -10.235 -29.856 1.00 89.25 75 ILE A CA 1
ATOM 595 C C . ILE A 1 75 ? 2.610 -8.896 -30.199 1.00 89.25 75 ILE A C 1
ATOM 597 O O . ILE A 1 75 ? 3.004 -8.168 -29.291 1.00 89.25 75 ILE A O 1
ATOM 601 N N . GLU A 1 76 ? 2.649 -8.513 -31.474 1.00 87.06 76 GLU A N 1
ATOM 602 C CA . GLU A 1 76 ? 3.205 -7.225 -31.909 1.00 87.06 76 GLU A CA 1
ATOM 603 C C . GLU A 1 76 ? 2.495 -6.042 -31.243 1.00 87.06 76 GLU A C 1
ATOM 605 O O . GLU A 1 76 ? 3.149 -5.133 -30.723 1.00 87.06 76 GLU A O 1
ATOM 610 N N . LEU A 1 77 ? 1.160 -6.077 -31.184 1.00 92.06 77 LEU A N 1
ATOM 611 C CA . LEU A 1 77 ? 0.380 -5.051 -30.500 1.00 92.06 77 LEU A CA 1
ATOM 612 C C . LEU A 1 77 ? 0.771 -4.951 -29.020 1.00 92.06 77 LEU A C 1
ATOM 614 O O . LEU A 1 77 ? 1.061 -3.856 -28.540 1.00 92.06 77 LEU A O 1
ATOM 618 N N . LEU A 1 78 ? 0.870 -6.083 -28.319 1.00 90.62 78 LEU A N 1
ATOM 619 C CA . LEU A 1 78 ? 1.310 -6.129 -26.923 1.00 90.62 78 LEU A CA 1
ATOM 620 C C . LEU A 1 78 ? 2.750 -5.625 -26.747 1.00 90.62 78 LEU A C 1
ATOM 622 O O . LEU A 1 78 ? 3.043 -4.951 -25.757 1.00 90.62 78 LEU A O 1
ATOM 626 N N . HIS A 1 79 ? 3.663 -5.916 -27.676 1.00 88.44 79 HIS A N 1
ATOM 627 C CA . HIS A 1 79 ? 5.031 -5.390 -27.630 1.00 88.44 79 HIS A CA 1
ATOM 628 C C . HIS A 1 79 ? 5.039 -3.865 -27.751 1.00 88.44 79 HIS A C 1
ATOM 630 O O . HIS A 1 79 ? 5.671 -3.188 -26.934 1.00 88.44 79 HIS A O 1
ATOM 636 N N . HIS A 1 80 ? 4.297 -3.305 -28.707 1.00 87.69 80 HIS A N 1
ATOM 637 C CA . HIS A 1 80 ? 4.180 -1.857 -28.873 1.00 87.69 80 HIS A CA 1
ATOM 638 C C . HIS A 1 80 ? 3.494 -1.184 -27.676 1.00 87.69 80 HIS A C 1
ATOM 640 O O . HIS A 1 80 ? 3.984 -0.162 -27.183 1.00 87.69 80 HIS A O 1
ATOM 646 N N . GLU A 1 81 ? 2.420 -1.781 -27.157 1.00 88.69 81 GLU A N 1
ATOM 647 C CA . GLU A 1 81 ? 1.725 -1.311 -25.957 1.00 88.69 81 GLU A CA 1
ATOM 648 C C . GLU A 1 81 ? 2.622 -1.332 -24.724 1.00 88.69 81 GLU A C 1
ATOM 650 O O . GLU A 1 81 ? 2.526 -0.428 -23.905 1.00 88.69 81 GLU A O 1
ATOM 655 N N . ASN A 1 82 ? 3.525 -2.307 -24.593 1.00 90.19 82 ASN A N 1
ATOM 656 C CA . ASN A 1 82 ? 4.485 -2.364 -23.491 1.00 90.19 82 ASN A CA 1
ATOM 657 C C . ASN A 1 82 ? 5.682 -1.425 -23.690 1.00 90.19 82 ASN A C 1
ATOM 659 O O . ASN A 1 82 ? 6.244 -0.926 -22.708 1.00 90.19 82 ASN A O 1
ATOM 663 N N . LYS A 1 83 ? 6.066 -1.138 -24.937 1.00 93.00 83 LYS A N 1
ATOM 664 C CA . LYS A 1 83 ? 7.181 -0.237 -25.259 1.00 93.00 83 LYS A CA 1
ATOM 665 C C . LYS A 1 83 ? 6.920 1.190 -24.764 1.00 93.00 83 LYS A C 1
ATOM 667 O O . LYS A 1 83 ? 7.799 1.805 -24.161 1.00 93.00 83 LYS A O 1
ATOM 672 N N . GLY A 1 84 ? 5.701 1.707 -24.920 1.00 88.94 84 GLY A N 1
ATOM 673 C CA . GLY A 1 84 ? 5.314 3.043 -24.434 1.00 88.94 84 GLY A CA 1
ATOM 674 C C . GLY A 1 84 ? 5.501 3.237 -22.914 1.00 88.94 84 GLY A C 1
ATOM 675 O O . GLY A 1 84 ? 6.259 4.106 -22.490 1.00 88.94 84 GLY A O 1
ATOM 676 N N . PRO A 1 85 ? 4.877 2.421 -22.051 1.00 91.38 85 PRO A N 1
ATOM 677 C CA . PRO A 1 85 ? 5.061 2.465 -20.605 1.00 91.38 85 PRO A CA 1
ATOM 678 C C . PRO A 1 85 ? 6.514 2.258 -20.178 1.00 91.38 85 PRO A C 1
ATOM 680 O O . PRO A 1 85 ? 6.988 2.974 -19.297 1.00 91.38 85 PRO A O 1
ATOM 683 N N . ARG A 1 86 ? 7.246 1.329 -20.812 1.00 91.06 86 ARG A N 1
ATOM 684 C CA . ARG A 1 86 ? 8.673 1.105 -20.529 1.00 91.06 86 ARG A CA 1
ATOM 685 C C . ARG A 1 86 ? 9.503 2.350 -20.831 1.00 91.06 86 ARG A C 1
ATOM 687 O O . ARG A 1 86 ? 10.239 2.805 -19.959 1.00 91.06 86 ARG A O 1
ATOM 694 N N . THR A 1 87 ? 9.325 2.958 -22.001 1.00 88.44 87 THR A N 1
ATOM 695 C CA . THR A 1 87 ? 10.014 4.208 -22.368 1.00 88.44 87 THR A CA 1
ATOM 696 C C . THR A 1 87 ? 9.630 5.375 -21.457 1.00 88.44 87 THR A C 1
ATOM 698 O O . THR A 1 87 ? 10.495 6.120 -21.002 1.00 88.44 87 THR A O 1
ATOM 701 N N . VAL A 1 88 ? 8.357 5.516 -21.083 1.00 90.06 88 VAL A N 1
ATOM 702 C CA . VAL A 1 88 ? 7.928 6.540 -20.116 1.00 90.06 88 VAL A CA 1
ATOM 703 C C . VAL A 1 88 ? 8.572 6.311 -18.746 1.00 90.06 88 VAL A C 1
ATOM 705 O O . VAL A 1 88 ? 9.008 7.268 -18.105 1.00 90.06 88 VAL A O 1
ATOM 708 N N . LEU A 1 89 ? 8.667 5.061 -18.287 1.00 89.44 89 LEU A N 1
ATOM 709 C CA . LEU A 1 89 ? 9.335 4.712 -17.033 1.00 89.44 89 LEU A CA 1
ATOM 710 C C . LEU A 1 89 ? 10.837 5.012 -17.083 1.00 89.44 89 LEU A C 1
ATOM 712 O O . LEU A 1 89 ? 11.361 5.584 -16.126 1.00 89.44 89 LEU A O 1
ATOM 716 N N . THR A 1 90 ? 11.530 4.690 -18.179 1.00 84.31 90 THR A N 1
ATOM 717 C CA . THR A 1 90 ? 12.961 4.998 -18.329 1.00 84.31 90 THR A CA 1
ATOM 718 C C . THR A 1 90 ? 13.204 6.503 -18.409 1.00 84.31 90 THR A C 1
ATOM 720 O O . THR A 1 90 ? 14.106 7.003 -17.735 1.00 84.31 90 THR A O 1
ATOM 723 N N . ILE A 1 91 ? 12.365 7.256 -19.130 1.00 83.88 91 ILE A N 1
ATOM 724 C CA . ILE A 1 91 ? 12.411 8.726 -19.175 1.00 83.88 91 ILE A CA 1
ATOM 725 C C . ILE A 1 91 ? 12.168 9.313 -17.782 1.00 83.88 91 ILE A C 1
ATOM 727 O O . ILE A 1 91 ? 12.940 10.162 -17.339 1.00 83.88 91 ILE A O 1
ATOM 731 N N . LYS A 1 92 ? 11.152 8.838 -17.050 1.00 82.94 92 LYS A N 1
ATOM 732 C CA . LYS A 1 92 ? 10.870 9.277 -15.673 1.00 82.94 92 LYS A CA 1
ATOM 733 C C . LYS A 1 92 ? 12.017 8.958 -14.720 1.00 82.94 92 LYS A C 1
ATOM 735 O O . LYS A 1 92 ? 12.397 9.817 -13.929 1.00 82.94 92 LYS A O 1
ATOM 740 N N . LYS A 1 93 ? 12.605 7.761 -14.812 1.00 80.62 93 LYS A N 1
ATOM 741 C CA . LYS A 1 93 ? 13.789 7.364 -14.034 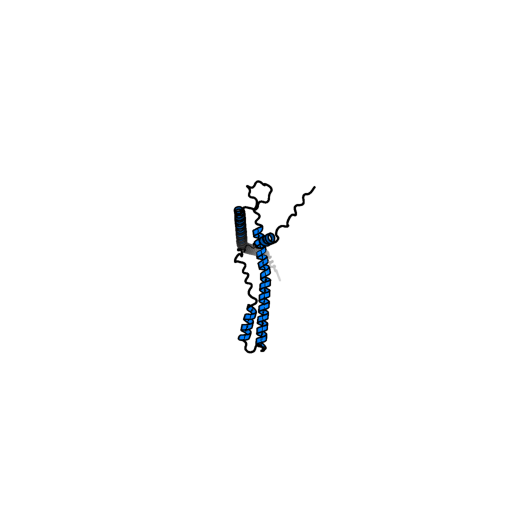1.00 80.62 93 LYS A CA 1
ATOM 742 C C . LYS A 1 93 ? 14.970 8.290 -14.344 1.00 80.62 93 LYS A C 1
ATOM 744 O O . LYS A 1 93 ? 15.580 8.819 -13.420 1.00 80.62 93 LYS A O 1
ATOM 749 N N . LYS A 1 94 ? 15.235 8.568 -15.628 1.00 74.88 94 LYS A N 1
ATOM 750 C CA . LYS A 1 94 ? 16.262 9.529 -16.065 1.00 74.88 94 LYS A CA 1
ATOM 751 C C . LYS A 1 94 ?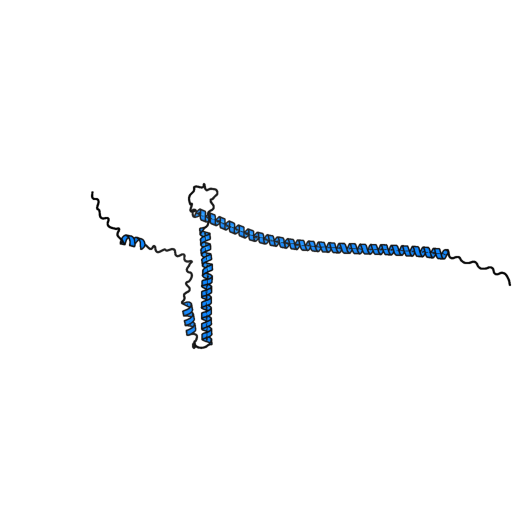 15.973 10.943 -15.548 1.00 74.88 94 LYS A C 1
ATOM 753 O O . LYS A 1 94 ? 16.895 11.598 -15.082 1.00 74.88 94 LYS A O 1
ATOM 758 N N . HIS A 1 95 ? 14.727 11.415 -15.590 1.00 69.06 95 HIS A N 1
ATOM 759 C CA . HIS A 1 95 ? 14.351 12.737 -15.078 1.00 69.06 95 HIS A CA 1
ATOM 760 C C . HIS A 1 95 ? 14.548 12.841 -13.560 1.00 69.06 95 HIS A C 1
ATOM 762 O O . HIS A 1 95 ? 15.145 13.804 -13.094 1.00 69.06 95 HIS A O 1
ATOM 768 N N . ASN A 1 96 ? 14.125 11.830 -12.797 1.00 65.19 96 ASN A N 1
ATOM 769 C CA . ASN A 1 96 ? 14.294 11.801 -11.343 1.00 65.19 96 ASN A CA 1
ATOM 770 C C . ASN A 1 96 ? 15.776 11.766 -10.923 1.00 65.19 96 ASN A C 1
ATOM 772 O O . ASN A 1 96 ? 16.150 12.368 -9.924 1.00 65.19 96 ASN A O 1
ATOM 776 N N . ASN A 1 97 ? 16.633 11.111 -11.712 1.00 61.47 97 ASN A N 1
ATOM 777 C CA . ASN A 1 97 ? 18.079 11.109 -11.476 1.00 61.47 97 ASN A CA 1
ATOM 778 C C . ASN A 1 97 ? 18.737 12.453 -11.844 1.00 61.47 97 ASN A C 1
ATOM 780 O O . ASN A 1 97 ? 19.704 12.861 -11.212 1.00 61.47 97 ASN A O 1
ATOM 784 N N . LYS A 1 98 ? 18.224 13.158 -12.862 1.00 62.03 98 LYS A N 1
ATOM 785 C CA . LYS A 1 98 ? 18.744 14.471 -13.288 1.00 62.03 98 LYS A CA 1
ATOM 786 C C . LYS A 1 98 ? 18.374 15.596 -12.321 1.00 62.03 98 LYS A C 1
ATOM 788 O O . LYS A 1 98 ? 19.099 16.581 -12.241 1.00 62.03 98 LYS A O 1
ATOM 793 N N . SER A 1 99 ? 17.266 15.458 -11.597 1.00 57.81 99 SER A N 1
ATOM 794 C CA . SER A 1 99 ? 16.767 16.459 -10.654 1.00 57.81 99 SER A CA 1
ATOM 795 C C . SER A 1 99 ? 17.130 16.160 -9.201 1.00 57.81 99 SER A C 1
ATOM 797 O O . SER A 1 99 ? 16.375 16.551 -8.313 1.00 57.81 99 SER A O 1
ATOM 799 N N . ILE A 1 100 ? 18.245 15.470 -8.926 1.00 60.16 100 ILE A N 1
ATOM 800 C CA . ILE A 1 100 ? 18.793 15.429 -7.563 1.00 60.16 100 ILE A CA 1
ATOM 801 C C . ILE A 1 100 ? 19.171 16.864 -7.198 1.00 60.16 100 ILE A C 1
ATOM 803 O O . ILE A 1 100 ? 20.249 17.365 -7.516 1.00 60.16 100 ILE A O 1
ATOM 807 N N . THR A 1 101 ? 18.226 17.562 -6.574 1.00 55.56 101 THR A N 1
ATOM 808 C CA . THR A 1 101 ? 18.458 18.867 -5.985 1.00 55.56 101 THR A CA 1
ATOM 809 C C . THR A 1 101 ? 19.367 18.620 -4.800 1.00 55.56 101 THR A C 1
ATOM 811 O O . THR A 1 101 ? 18.949 18.124 -3.754 1.00 55.56 101 THR A O 1
ATOM 814 N N . ILE A 1 102 ? 20.647 18.921 -4.987 1.00 61.44 102 ILE A N 1
ATOM 815 C CA . ILE A 1 102 ? 21.589 18.984 -3.883 1.00 61.44 102 ILE A CA 1
ATOM 816 C C . ILE A 1 102 ? 21.109 20.153 -3.037 1.00 61.44 102 ILE A C 1
ATOM 818 O O . ILE A 1 102 ? 21.303 21.310 -3.400 1.00 61.44 102 ILE A O 1
ATOM 822 N N . ALA A 1 103 ? 20.397 19.841 -1.956 1.00 57.91 103 ALA A N 1
ATOM 823 C CA . ALA A 1 103 ? 20.069 20.837 -0.957 1.00 57.91 103 ALA A CA 1
ATOM 824 C C . ALA A 1 103 ? 21.389 21.507 -0.537 1.00 57.91 103 ALA A C 1
ATOM 826 O O . ALA A 1 103 ? 22.336 20.767 -0.224 1.00 57.91 103 ALA A O 1
ATOM 827 N N . PRO A 1 104 ? 21.475 22.850 -0.562 1.00 54.84 104 PRO A N 1
ATOM 828 C CA . PRO A 1 104 ? 22.629 23.555 -0.024 1.00 54.84 104 PRO A CA 1
ATOM 829 C C . PRO A 1 104 ? 22.888 23.024 1.385 1.00 54.84 104 PRO A C 1
ATOM 831 O O . PRO A 1 104 ? 21.953 22.877 2.178 1.00 54.84 104 PRO A O 1
ATOM 834 N N . GLY A 1 105 ? 24.126 22.624 1.661 1.00 56.62 105 GLY A N 1
ATOM 835 C CA . GLY A 1 105 ? 24.503 22.245 3.019 1.00 56.62 105 GLY A CA 1
ATOM 836 C C . GLY A 1 105 ? 24.400 23.454 3.948 1.00 56.62 105 GLY A C 1
ATOM 837 O O . GLY A 1 105 ? 24.439 24.591 3.488 1.00 56.62 105 GLY A O 1
ATOM 838 N N . GLU A 1 106 ? 24.322 23.206 5.255 1.00 55.91 106 GLU A N 1
ATOM 839 C CA . GLU A 1 106 ? 24.351 24.257 6.286 1.00 55.91 106 GLU A CA 1
ATOM 840 C C . GLU A 1 106 ? 25.670 25.069 6.274 1.00 55.91 106 GLU A C 1
ATOM 842 O O . GLU A 1 106 ? 25.737 26.129 6.886 1.00 55.91 106 GLU A O 1
ATOM 847 N N . ASP A 1 107 ? 26.675 24.626 5.506 1.00 55.53 107 ASP A N 1
ATOM 848 C CA . ASP A 1 107 ? 28.022 25.207 5.437 1.00 55.53 107 ASP A CA 1
ATOM 849 C C . ASP A 1 107 ? 28.304 26.044 4.165 1.00 55.53 107 ASP A C 1
ATOM 851 O O . ASP A 1 107 ? 29.460 26.370 3.896 1.00 55.53 107 ASP A O 1
ATOM 855 N N . GLU A 1 108 ? 27.306 26.364 3.330 1.00 54.66 108 GLU A N 1
ATOM 856 C CA . GLU A 1 108 ? 27.530 27.139 2.094 1.00 54.66 108 GLU A CA 1
ATOM 857 C C . GLU A 1 108 ? 27.039 28.587 2.203 1.00 54.66 108 GLU A C 1
ATOM 859 O O . GLU A 1 108 ? 25.854 28.887 2.057 1.00 54.66 108 GLU A O 1
ATOM 864 N N . GLU A 1 109 ? 27.992 29.504 2.401 1.00 50.91 109 GLU A N 1
ATOM 865 C CA . GLU A 1 109 ? 27.813 30.930 2.133 1.00 50.91 109 GLU A CA 1
ATOM 866 C C . GLU A 1 109 ? 27.314 31.127 0.695 1.00 50.91 109 GLU A C 1
ATOM 868 O O . GLU A 1 109 ? 27.924 30.686 -0.283 1.00 50.91 109 GLU A O 1
ATOM 873 N N . TYR A 1 110 ? 26.164 31.787 0.577 1.00 51.72 110 TYR A N 1
ATOM 874 C CA . TYR A 1 110 ? 25.451 32.020 -0.671 1.00 51.72 110 TYR A CA 1
ATOM 875 C C . TYR A 1 110 ? 26.216 33.009 -1.569 1.00 51.72 110 TYR A C 1
ATOM 877 O O . TYR A 1 110 ? 25.930 34.205 -1.591 1.00 51.72 110 TYR A O 1
ATOM 885 N N . LEU A 1 111 ? 27.193 32.518 -2.333 1.00 52.59 111 LEU A N 1
ATOM 886 C CA . LEU A 1 111 ? 27.795 33.257 -3.442 1.00 52.59 111 LEU A CA 1
ATOM 887 C C . LEU A 1 111 ? 27.017 32.946 -4.719 1.00 52.59 111 LEU A C 1
ATOM 889 O O . LEU A 1 111 ? 27.173 31.891 -5.330 1.00 52.59 111 LEU A O 1
ATOM 893 N N . GLY A 1 112 ? 26.133 33.877 -5.081 1.00 57.41 112 GLY A N 1
ATOM 894 C CA . GLY A 1 112 ? 25.247 33.791 -6.237 1.00 57.41 112 GLY A CA 1
ATOM 895 C C . GLY A 1 112 ? 25.965 33.343 -7.511 1.00 57.41 112 GLY A C 1
ATOM 896 O O . GLY A 1 112 ? 26.739 34.090 -8.103 1.00 57.41 112 GLY A O 1
ATOM 897 N N . GLY A 1 113 ? 25.671 32.120 -7.943 1.00 52.59 113 GLY A N 1
ATOM 898 C CA . GLY A 1 113 ? 26.189 31.539 -9.173 1.00 52.59 113 GLY A CA 1
ATOM 899 C C . GLY A 1 113 ? 25.933 30.038 -9.213 1.00 52.59 113 GLY A C 1
ATOM 900 O O . GLY A 1 113 ? 26.175 29.334 -8.241 1.00 52.59 113 GLY A O 1
ATOM 901 N N . PHE A 1 114 ? 25.405 29.557 -10.335 1.00 47.41 114 PHE A N 1
ATOM 902 C CA . PHE A 1 114 ? 25.057 28.162 -10.609 1.00 47.41 114 PHE A CA 1
ATOM 903 C C . PHE A 1 114 ? 26.185 27.186 -10.211 1.00 47.41 114 PHE A C 1
ATOM 905 O O . PHE A 1 114 ? 27.150 27.005 -10.952 1.00 47.41 114 PHE A O 1
ATOM 912 N N . MET A 1 115 ? 26.068 26.541 -9.044 1.00 52.38 115 MET A N 1
ATOM 913 C CA . MET A 1 115 ? 26.988 25.482 -8.632 1.00 52.38 115 MET A CA 1
ATOM 914 C C . MET A 1 115 ? 26.484 24.133 -9.134 1.00 52.38 115 MET A C 1
ATOM 916 O O . MET A 1 115 ? 25.595 23.519 -8.546 1.00 52.38 115 MET A O 1
ATOM 920 N N . PHE A 1 116 ? 27.095 23.636 -10.207 1.00 55.50 116 PHE A N 1
ATOM 921 C CA . PHE A 1 116 ? 27.026 22.214 -10.520 1.00 55.50 116 PHE A CA 1
ATOM 922 C C . PHE A 1 116 ? 27.686 21.460 -9.358 1.00 55.50 116 PHE A C 1
ATOM 924 O O . PHE A 1 116 ? 28.875 21.637 -9.084 1.00 55.50 116 PHE A O 1
ATOM 931 N N . GLY A 1 117 ? 26.912 20.681 -8.605 1.00 65.38 117 GLY A N 1
ATOM 932 C CA . GLY A 1 117 ? 27.449 20.008 -7.431 1.00 65.38 117 GLY A CA 1
ATOM 933 C C . GLY A 1 117 ? 28.566 19.040 -7.804 1.00 65.38 117 GLY A C 1
ATOM 934 O O . GLY A 1 117 ? 28.429 18.234 -8.722 1.00 65.38 117 GLY A O 1
ATOM 935 N N . SER A 1 118 ? 29.679 19.093 -7.068 1.00 73.25 118 SER A N 1
ATOM 936 C CA . SER A 1 118 ? 30.768 18.122 -7.214 1.00 73.25 118 SER A CA 1
ATOM 937 C C . SER A 1 118 ? 30.221 16.682 -7.144 1.00 73.25 118 SER A C 1
ATOM 939 O O . SER A 1 118 ? 29.353 16.417 -6.304 1.00 73.25 118 SER A O 1
ATOM 941 N N . PRO A 1 119 ? 30.756 15.711 -7.914 1.00 78.62 119 PRO A N 1
ATOM 942 C CA . PRO A 1 119 ? 30.311 14.311 -7.877 1.00 78.62 119 PRO A CA 1
ATOM 943 C C . PRO A 1 119 ? 30.286 13.677 -6.475 1.00 78.62 119 PRO A C 1
ATOM 945 O O . PRO A 1 119 ? 29.551 12.723 -6.218 1.00 78.62 119 PRO A O 1
ATOM 948 N N . ARG A 1 120 ? 31.090 14.186 -5.530 1.00 78.12 120 ARG A N 1
ATOM 949 C CA . ARG A 1 120 ? 31.028 13.774 -4.116 1.00 78.12 120 ARG A CA 1
ATOM 950 C C . ARG A 1 120 ? 29.737 14.244 -3.426 1.00 78.12 120 ARG A C 1
ATOM 952 O O . ARG A 1 120 ? 29.147 13.472 -2.678 1.00 78.12 120 ARG A O 1
ATOM 959 N N . LYS A 1 121 ? 29.275 15.466 -3.706 1.00 76.19 121 LYS A N 1
ATOM 960 C CA . LYS A 1 121 ? 28.047 16.050 -3.137 1.00 76.19 121 LYS A CA 1
ATOM 961 C C . LYS A 1 121 ? 26.783 15.416 -3.720 1.00 76.19 121 LYS A C 1
ATOM 963 O O . LYS A 1 121 ? 25.865 15.128 -2.959 1.00 76.19 121 LYS A O 1
ATOM 968 N N . VAL A 1 122 ? 26.774 15.104 -5.021 1.00 77.75 122 VAL A N 1
ATOM 969 C CA . VAL A 1 122 ? 25.683 14.340 -5.664 1.00 77.75 122 VAL A CA 1
ATOM 970 C C . VAL A 1 122 ? 25.490 12.992 -4.958 1.00 77.75 122 VAL A C 1
ATOM 972 O O . VAL A 1 122 ? 24.399 12.691 -4.480 1.00 77.75 122 VAL A O 1
ATOM 975 N N . ARG A 1 123 ? 26.575 12.220 -4.781 1.00 82.38 123 ARG A N 1
ATOM 976 C CA . ARG A 1 123 ? 26.531 10.926 -4.074 1.00 82.38 123 ARG A CA 1
ATOM 977 C C . ARG A 1 123 ? 26.060 11.052 -2.622 1.00 82.38 123 ARG A C 1
ATOM 979 O O . ARG A 1 123 ? 25.323 10.193 -2.146 1.00 82.38 123 ARG A O 1
ATOM 986 N N . ALA A 1 124 ? 26.455 12.114 -1.919 1.00 83.06 124 ALA A N 1
ATOM 987 C CA . ALA A 1 124 ? 25.998 12.367 -0.553 1.00 83.06 124 ALA A CA 1
ATOM 988 C C . ALA A 1 124 ? 24.493 12.697 -0.488 1.00 83.06 124 ALA A C 1
ATOM 990 O O . ALA A 1 124 ? 23.797 12.204 0.400 1.00 83.06 124 ALA A O 1
ATOM 991 N N . ALA A 1 125 ? 23.973 13.487 -1.433 1.00 81.00 125 ALA A N 1
ATOM 992 C CA . ALA A 1 125 ? 22.546 13.790 -1.535 1.00 81.00 125 ALA A CA 1
ATOM 993 C C . ALA A 1 125 ? 21.722 12.530 -1.847 1.00 81.00 125 ALA A C 1
ATOM 995 O O . ALA A 1 125 ? 20.724 12.266 -1.177 1.00 81.00 125 ALA A O 1
ATOM 996 N N . GLU A 1 126 ? 22.191 11.693 -2.777 1.00 81.88 126 GLU A N 1
ATOM 997 C CA . GLU A 1 126 ? 21.570 10.396 -3.061 1.00 81.88 126 GLU A CA 1
ATOM 998 C C . GLU A 1 126 ? 21.535 9.480 -1.839 1.00 81.88 126 GLU A C 1
ATOM 1000 O O . GLU A 1 126 ? 20.513 8.852 -1.571 1.00 81.88 126 GLU A O 1
ATOM 1005 N N . ALA A 1 127 ? 22.635 9.394 -1.086 1.00 87.44 127 ALA A N 1
ATOM 1006 C CA . ALA A 1 127 ? 22.691 8.579 0.123 1.00 87.44 127 ALA A CA 1
ATOM 1007 C C . ALA A 1 127 ? 21.658 9.045 1.165 1.00 87.44 127 ALA A C 1
ATOM 1009 O O . ALA A 1 127 ? 20.962 8.219 1.757 1.00 87.44 127 ALA A O 1
ATOM 1010 N N . ARG A 1 128 ? 21.494 10.365 1.333 1.00 84.88 128 ARG A N 1
ATOM 1011 C CA . ARG A 1 128 ? 20.473 10.956 2.215 1.00 84.88 128 ARG A CA 1
ATOM 1012 C C . ARG A 1 128 ? 19.056 10.649 1.737 1.00 84.88 128 ARG A C 1
ATOM 1014 O O . ARG A 1 128 ? 18.211 10.285 2.550 1.00 84.88 128 ARG A O 1
ATOM 1021 N N . GLU A 1 129 ? 18.782 10.756 0.438 1.00 82.75 129 GLU A N 1
ATOM 1022 C CA . GLU A 1 129 ? 17.473 10.381 -0.107 1.00 82.75 129 GLU A CA 1
ATOM 1023 C C . GLU A 1 129 ? 17.168 8.892 0.058 1.00 82.75 129 GLU A C 1
ATOM 1025 O O . GLU A 1 129 ? 16.039 8.534 0.392 1.00 82.75 129 GLU A O 1
ATOM 1030 N N . ARG A 1 130 ? 18.152 8.018 -0.180 1.00 87.62 130 ARG A N 1
ATOM 1031 C CA . ARG A 1 130 ? 17.997 6.571 0.025 1.00 87.62 130 ARG A CA 1
ATOM 1032 C C . ARG A 1 130 ? 17.641 6.276 1.478 1.00 87.62 130 ARG A C 1
ATOM 1034 O O . ARG A 1 130 ? 16.703 5.522 1.715 1.00 87.62 130 ARG A O 1
ATOM 1041 N N . LEU A 1 131 ? 18.318 6.931 2.423 1.00 90.50 131 LEU A N 1
ATOM 1042 C CA . LEU A 1 131 ? 18.016 6.801 3.845 1.00 90.50 131 LEU A CA 1
ATOM 1043 C C . LEU A 1 131 ? 16.602 7.298 4.179 1.00 90.50 131 LEU A C 1
ATOM 1045 O O . LEU A 1 131 ? 15.863 6.588 4.850 1.00 90.50 131 LEU A O 1
ATOM 1049 N N . ARG A 1 132 ? 16.185 8.462 3.660 1.00 87.88 132 ARG A N 1
ATOM 1050 C CA . ARG A 1 132 ? 14.809 8.968 3.837 1.00 87.88 132 ARG A CA 1
ATOM 1051 C C . ARG A 1 132 ? 13.769 7.977 3.315 1.00 87.88 132 ARG A C 1
ATOM 1053 O O . ARG A 1 132 ? 12.825 7.655 4.021 1.00 87.88 132 ARG A O 1
ATOM 1060 N N . LYS A 1 133 ? 13.977 7.422 2.116 1.00 89.25 133 LYS A N 1
ATOM 1061 C CA . LYS A 1 133 ? 13.070 6.424 1.521 1.00 89.25 133 LYS A CA 1
ATOM 1062 C C . LYS A 1 133 ? 12.993 5.143 2.354 1.00 89.25 133 LYS A C 1
ATOM 1064 O O . LYS A 1 133 ? 11.910 4.577 2.481 1.00 89.25 133 LYS A O 1
ATOM 1069 N N . GLN A 1 134 ? 14.116 4.692 2.918 1.00 93.31 134 GLN A N 1
ATOM 1070 C CA . GLN A 1 134 ? 14.144 3.550 3.836 1.00 93.31 134 GLN A CA 1
ATOM 1071 C C . GLN A 1 134 ? 13.370 3.854 5.122 1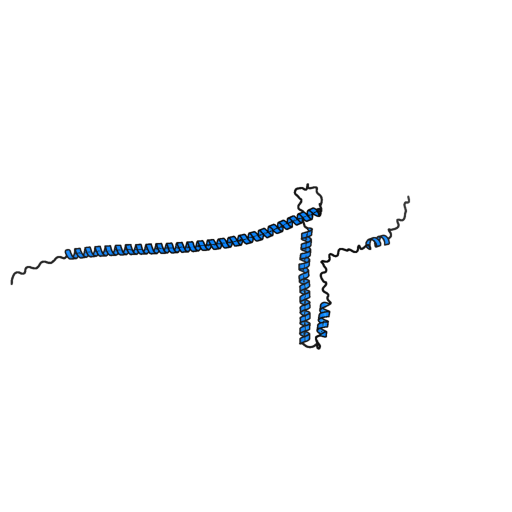.00 93.31 134 GLN A C 1
ATOM 1073 O O . GLN A 1 134 ? 12.489 3.082 5.487 1.00 93.31 134 GLN A O 1
ATOM 1078 N N . GLN A 1 135 ? 13.613 5.011 5.740 1.00 94.19 135 GLN A N 1
ATOM 1079 C CA . GLN A 1 135 ? 12.894 5.454 6.937 1.00 94.19 135 GLN A CA 1
ATOM 1080 C C . GLN A 1 135 ? 11.383 5.571 6.690 1.00 94.19 135 GLN A C 1
ATOM 1082 O O . GLN A 1 135 ? 10.593 5.080 7.491 1.00 94.19 135 GLN A O 1
ATOM 1087 N N . ASP A 1 136 ? 10.965 6.146 5.560 1.00 93.31 136 ASP A N 1
ATOM 1088 C CA . ASP A 1 136 ? 9.551 6.249 5.181 1.00 93.31 136 ASP A CA 1
ATOM 1089 C C . ASP A 1 136 ? 8.913 4.866 4.968 1.00 93.31 136 ASP A C 1
ATOM 1091 O O . ASP A 1 136 ? 7.744 4.649 5.302 1.00 93.31 136 ASP A O 1
ATOM 1095 N N . ALA A 1 137 ? 9.656 3.917 4.390 1.00 94.25 137 ALA A N 1
ATOM 1096 C CA . ALA A 1 137 ? 9.192 2.546 4.199 1.00 94.25 137 ALA A CA 1
ATOM 1097 C C . ALA A 1 137 ? 9.042 1.811 5.541 1.00 94.25 137 ALA A C 1
ATOM 1099 O O . ALA 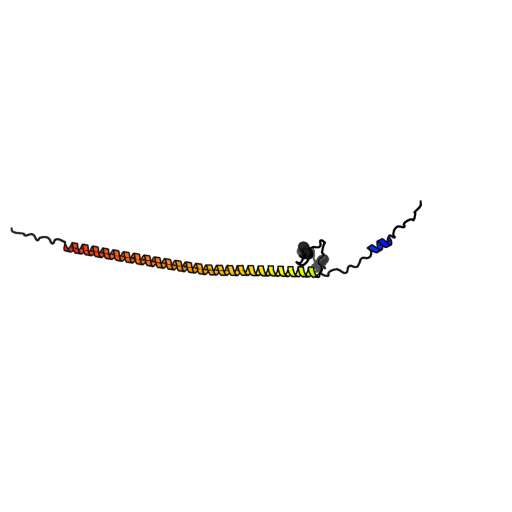A 1 137 ? 7.997 1.209 5.796 1.00 94.25 137 ALA A O 1
ATOM 1100 N N . GLU A 1 138 ? 10.036 1.917 6.422 1.00 94.88 138 GLU A N 1
ATOM 1101 C CA . GLU A 1 138 ? 9.991 1.370 7.781 1.00 94.88 138 GLU A CA 1
ATOM 1102 C C . GLU A 1 138 ? 8.850 1.984 8.598 1.00 94.88 138 GLU A C 1
ATOM 1104 O O . GLU A 1 138 ? 8.120 1.271 9.288 1.00 94.88 138 GLU A O 1
ATOM 1109 N N . GLU A 1 139 ? 8.624 3.294 8.479 1.00 95.81 139 GLU A N 1
ATOM 1110 C CA . GLU A 1 139 ? 7.529 3.975 9.165 1.00 95.81 139 GLU A CA 1
ATOM 1111 C C . GLU A 1 139 ? 6.162 3.483 8.670 1.00 95.81 139 GLU A C 1
ATOM 1113 O O . GLU A 1 139 ? 5.244 3.297 9.472 1.00 95.81 139 GLU A O 1
ATOM 1118 N N . LYS A 1 140 ? 6.011 3.219 7.365 1.00 95.88 140 LYS A N 1
ATOM 1119 C CA . LYS A 1 140 ? 4.789 2.613 6.811 1.00 95.88 140 LYS A CA 1
ATOM 1120 C C . LYS A 1 140 ? 4.554 1.211 7.365 1.00 95.88 140 LYS A C 1
ATOM 1122 O O . LYS A 1 140 ? 3.427 0.920 7.767 1.00 95.88 140 LYS A O 1
ATOM 1127 N N . ILE A 1 141 ? 5.595 0.378 7.432 1.00 95.69 141 ILE A N 1
ATOM 1128 C CA . ILE A 1 141 ? 5.517 -0.968 8.021 1.00 95.69 141 ILE A CA 1
ATOM 1129 C C . ILE A 1 141 ? 5.134 -0.869 9.504 1.00 95.69 141 ILE A C 1
ATOM 1131 O O . ILE A 1 141 ? 4.201 -1.540 9.945 1.00 95.69 141 ILE A O 1
ATOM 1135 N N . ARG A 1 142 ? 5.762 0.038 10.263 1.00 96.25 142 ARG A N 1
ATOM 1136 C CA . ARG A 1 142 ? 5.440 0.276 11.679 1.00 96.25 142 ARG A CA 1
ATOM 1137 C C . ARG A 1 142 ? 3.992 0.721 11.869 1.00 96.25 142 ARG A C 1
ATOM 1139 O O . ARG A 1 142 ? 3.271 0.148 12.677 1.00 96.25 142 ARG A O 1
ATOM 1146 N N . LYS A 1 143 ? 3.529 1.697 11.080 1.00 97.44 143 LYS A N 1
ATOM 1147 C CA . LYS A 1 143 ? 2.139 2.181 11.110 1.00 97.44 143 LYS A CA 1
ATOM 1148 C C . LYS A 1 143 ? 1.137 1.079 10.761 1.00 97.44 143 LYS A C 1
ATOM 1150 O O . LYS A 1 143 ? 0.023 1.109 11.281 1.00 97.44 143 LYS A O 1
ATOM 1155 N N . ALA A 1 144 ? 1.490 0.145 9.876 1.00 95.94 144 ALA A N 1
ATOM 1156 C CA . ALA A 1 144 ? 0.657 -1.018 9.581 1.00 95.94 144 ALA A CA 1
ATOM 1157 C C . ALA A 1 144 ? 0.568 -1.955 10.798 1.00 95.94 144 ALA A C 1
ATOM 1159 O O . ALA A 1 144 ? -0.541 -2.227 11.259 1.00 95.94 144 ALA A O 1
ATOM 1160 N N . GLY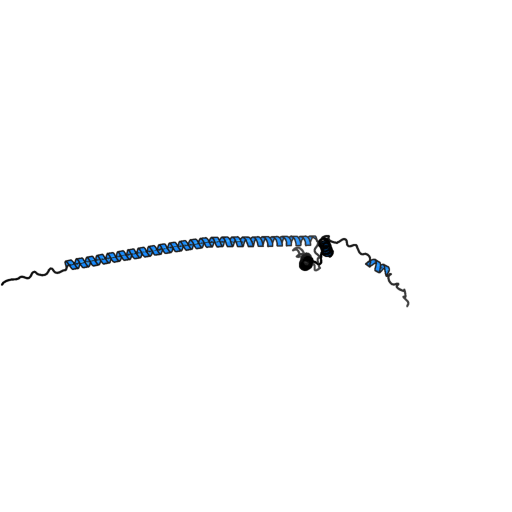 A 1 145 ? 1.706 -2.322 11.396 1.00 96.88 145 GLY A N 1
ATOM 1161 C CA . GLY A 1 145 ? 1.739 -3.144 12.613 1.00 96.88 145 GLY A CA 1
ATOM 1162 C C . GLY A 1 145 ? 0.985 -2.510 13.791 1.00 96.88 145 GLY A C 1
ATOM 1163 O O . GLY A 1 145 ? 0.190 -3.169 14.457 1.00 96.88 145 GLY A O 1
ATOM 1164 N N . ASP A 1 146 ? 1.126 -1.198 13.999 1.00 96.31 146 ASP A N 1
ATOM 1165 C CA . ASP A 1 146 ? 0.397 -0.470 15.045 1.00 96.31 146 ASP A CA 1
ATOM 1166 C C . ASP A 1 146 ? -1.126 -0.521 14.847 1.00 96.31 146 ASP A C 1
ATOM 1168 O O . ASP A 1 146 ? -1.886 -0.559 15.820 1.00 96.31 146 ASP A O 1
ATOM 1172 N N . LYS A 1 147 ? -1.602 -0.500 13.595 1.00 97.19 147 LYS A N 1
ATOM 1173 C CA . LYS A 1 147 ? -3.035 -0.630 13.287 1.00 97.19 147 LYS A CA 1
ATOM 1174 C C . LYS A 1 147 ? -3.540 -2.028 13.625 1.00 97.19 147 LYS A C 1
ATOM 1176 O O . LYS A 1 147 ? -4.620 -2.144 14.204 1.00 97.19 147 LYS A O 1
ATOM 1181 N N . GLU A 1 148 ? -2.762 -3.059 13.316 1.00 96.19 148 GLU A N 1
ATOM 1182 C CA . GLU A 1 148 ? -3.099 -4.449 13.634 1.00 96.19 148 GLU A CA 1
ATOM 1183 C C . GLU A 1 148 ? -3.147 -4.683 15.147 1.00 96.19 148 GLU A C 1
ATOM 1185 O O . GLU A 1 148 ? -4.144 -5.195 15.662 1.00 96.19 148 GLU A O 1
ATOM 1190 N N . LEU A 1 149 ? -2.141 -4.206 15.887 1.00 95.94 149 LEU A N 1
ATOM 1191 C CA . LEU A 1 149 ? -2.119 -4.278 17.351 1.00 95.94 149 LEU A CA 1
ATOM 1192 C C . LEU A 1 149 ? -3.311 -3.541 17.977 1.00 95.94 149 LEU A C 1
ATOM 1194 O O . LEU A 1 149 ? -3.954 -4.056 18.896 1.00 95.94 149 LEU A O 1
ATOM 1198 N N . LYS A 1 150 ? -3.660 -2.356 17.461 1.00 97.75 150 LYS A N 1
ATOM 1199 C CA . LYS A 1 150 ? -4.843 -1.605 17.914 1.00 97.75 150 LYS A CA 1
ATOM 1200 C C . LYS A 1 150 ? -6.143 -2.349 17.621 1.00 97.75 150 LYS A C 1
ATOM 1202 O O . LYS A 1 150 ? -7.025 -2.366 18.480 1.00 97.75 150 LYS A O 1
ATOM 1207 N N . ALA A 1 151 ? -6.267 -2.970 16.449 1.00 97.56 151 ALA A N 1
ATOM 1208 C CA . ALA A 1 151 ? -7.433 -3.774 16.099 1.00 97.56 151 ALA A CA 1
ATOM 1209 C C . ALA A 1 151 ? -7.574 -4.985 17.036 1.00 97.56 151 ALA A C 1
ATOM 1211 O O . ALA A 1 151 ? -8.646 -5.192 17.608 1.00 97.56 151 ALA A O 1
ATOM 1212 N N . ALA A 1 152 ? -6.487 -5.720 17.287 1.00 96.81 152 ALA A N 1
ATOM 1213 C CA . ALA A 1 152 ? -6.472 -6.845 18.221 1.00 96.81 152 ALA A CA 1
ATOM 1214 C C . ALA A 1 152 ? -6.833 -6.414 19.657 1.00 96.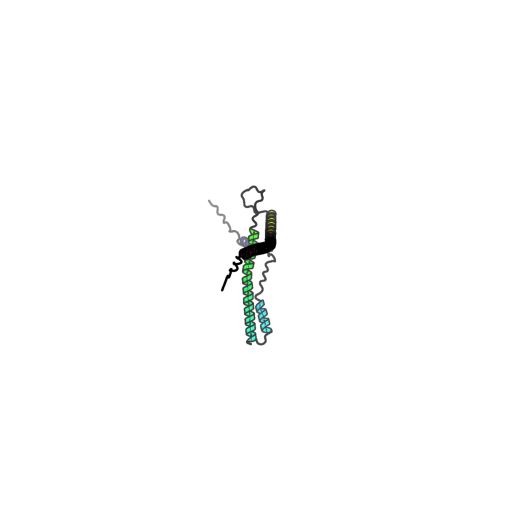81 152 ALA A C 1
ATOM 1216 O O . ALA A 1 152 ? -7.688 -7.027 20.300 1.00 96.81 152 ALA A O 1
ATOM 1217 N N . ALA A 1 153 ? -6.263 -5.305 20.141 1.00 97.50 153 ALA A N 1
ATOM 1218 C CA . ALA A 1 153 ? -6.587 -4.754 21.457 1.00 97.50 153 ALA A CA 1
ATOM 1219 C C . ALA A 1 153 ? -8.058 -4.314 21.564 1.00 97.50 153 ALA A C 1
ATOM 1221 O O . ALA A 1 153 ? -8.694 -4.506 22.603 1.00 97.50 153 ALA A O 1
ATOM 1222 N N . ALA A 1 154 ? -8.627 -3.744 20.497 1.00 97.62 154 ALA A N 1
ATOM 1223 C CA . ALA A 1 154 ? -10.040 -3.383 20.452 1.00 97.62 154 ALA A CA 1
ATOM 1224 C C . ALA A 1 154 ? -10.946 -4.623 20.520 1.00 97.62 154 ALA A C 1
ATOM 1226 O O . ALA A 1 154 ? -11.932 -4.613 21.258 1.00 97.62 154 ALA A O 1
ATOM 1227 N N . LEU A 1 155 ? -10.597 -5.701 19.810 1.00 97.44 155 LEU A N 1
ATOM 1228 C CA . LEU A 1 155 ? -11.320 -6.974 19.886 1.00 97.44 155 LEU A CA 1
ATOM 1229 C C . LEU A 1 155 ? -11.268 -7.571 21.296 1.00 97.44 155 LEU A C 1
ATOM 1231 O O . LEU A 1 155 ? -12.301 -7.981 21.820 1.00 97.44 155 LEU A O 1
ATOM 1235 N N . TYR A 1 156 ? -10.104 -7.556 21.947 1.00 96.69 156 TYR A N 1
ATOM 1236 C CA . TYR A 1 156 ? -9.968 -8.036 23.324 1.00 96.69 156 TYR A CA 1
ATOM 1237 C C . TYR A 1 156 ? -10.823 -7.224 24.310 1.00 96.69 156 TYR A C 1
ATOM 1239 O O . TYR A 1 156 ? -11.578 -7.788 25.102 1.00 96.69 156 TYR A O 1
ATOM 1247 N N . LYS A 1 157 ? -10.800 -5.888 24.204 1.00 97.69 157 LYS A N 1
ATOM 1248 C CA . LYS A 1 157 ? -11.657 -5.010 25.020 1.00 97.69 157 LYS A CA 1
ATOM 1249 C C . LYS A 1 157 ? -13.149 -5.255 24.783 1.00 97.69 157 LYS A C 1
ATOM 1251 O O . LYS A 1 157 ? -13.925 -5.167 25.732 1.00 97.69 157 LYS A O 1
ATOM 1256 N N . ARG A 1 158 ? -13.561 -5.567 23.547 1.00 97.12 158 ARG A N 1
ATOM 1257 C CA . ARG A 1 158 ? -14.955 -5.928 23.235 1.00 97.12 158 ARG A CA 1
ATOM 1258 C C . ARG A 1 158 ? -15.380 -7.206 23.951 1.00 97.12 158 ARG A C 1
ATOM 1260 O O . ARG A 1 158 ? -16.431 -7.181 24.580 1.00 97.12 158 ARG A O 1
ATOM 1267 N N . LYS A 1 159 ? -14.548 -8.252 23.940 1.00 97.62 159 LYS A N 1
ATOM 1268 C CA . LYS A 1 159 ? -14.830 -9.505 24.665 1.00 97.62 159 LYS A CA 1
ATOM 1269 C C . LYS A 1 159 ? -15.030 -9.263 26.161 1.00 97.62 159 LYS A C 1
ATOM 1271 O O . LYS A 1 159 ? -16.058 -9.643 26.708 1.00 97.62 159 LYS A O 1
ATOM 1276 N N . ILE A 1 160 ? -14.126 -8.509 26.791 1.00 97.06 160 ILE A N 1
ATOM 1277 C CA . ILE A 1 160 ? -14.261 -8.134 28.210 1.00 97.06 160 ILE A CA 1
ATOM 1278 C C . ILE A 1 160 ? -15.563 -7.358 28.460 1.00 97.06 160 ILE A C 1
ATOM 1280 O O . ILE A 1 160 ? -16.259 -7.583 29.450 1.00 97.06 160 ILE A O 1
ATOM 1284 N N . ALA A 1 161 ? -15.911 -6.420 27.575 1.00 97.06 161 ALA A N 1
ATOM 1285 C CA . ALA A 1 161 ? -17.135 -5.639 27.714 1.00 97.06 161 ALA A CA 1
ATOM 1286 C C . ALA A 1 161 ? -18.403 -6.496 27.549 1.00 97.06 161 ALA A C 1
ATOM 1288 O O . ALA A 1 161 ? -19.399 -6.237 28.226 1.00 97.06 161 ALA A O 1
ATOM 1289 N N . GLU A 1 162 ? -18.387 -7.494 26.666 1.00 96.19 162 GLU A N 1
ATOM 1290 C CA . GLU A 1 162 ? -19.473 -8.465 26.497 1.00 96.19 162 GLU A CA 1
ATOM 1291 C C . GLU A 1 162 ? -19.629 -9.342 27.740 1.00 96.19 162 GLU A C 1
ATOM 1293 O O . GLU A 1 162 ? -20.726 -9.406 28.295 1.00 96.19 162 GLU A O 1
ATOM 1298 N N . GLU A 1 163 ? -18.539 -9.908 28.256 1.00 95.19 163 GLU A N 1
ATOM 1299 C CA . GLU A 1 163 ? -18.539 -10.677 29.506 1.00 95.19 163 GLU A CA 1
ATOM 1300 C C . GLU A 1 163 ? -19.080 -9.841 30.677 1.00 95.19 163 GLU A C 1
ATOM 1302 O O . GLU A 1 163 ? -19.968 -10.276 31.412 1.00 95.19 163 GLU A O 1
ATOM 1307 N N . ALA A 1 164 ? -18.648 -8.583 30.805 1.00 96.69 164 ALA A N 1
ATOM 1308 C CA . ALA A 1 164 ? -19.159 -7.672 31.826 1.00 96.69 164 ALA A CA 1
ATOM 1309 C C . ALA A 1 164 ? -20.662 -7.369 31.665 1.00 96.69 164 ALA A C 1
ATOM 1311 O O . ALA A 1 164 ? -21.369 -7.197 32.663 1.00 96.69 164 ALA A O 1
ATOM 1312 N N . LYS A 1 165 ? -21.180 -7.293 30.431 1.00 97.19 165 LYS A N 1
ATOM 1313 C CA . LYS A 1 165 ? -22.624 -7.137 30.179 1.00 97.19 165 LYS A CA 1
ATOM 1314 C C . LYS A 1 165 ? -23.397 -8.386 30.589 1.00 97.19 165 LYS A C 1
ATOM 1316 O O . LYS A 1 165 ? -24.425 -8.238 31.247 1.00 97.19 165 LYS A O 1
ATOM 1321 N N . VAL A 1 166 ? -22.894 -9.575 30.260 1.00 96.62 166 VAL A N 1
ATOM 1322 C CA . VAL A 1 166 ? -23.504 -10.853 30.656 1.00 96.62 166 VAL A CA 1
ATOM 1323 C C . VAL A 1 166 ? -23.555 -10.963 32.179 1.00 96.62 166 VAL A C 1
ATOM 1325 O O . VAL A 1 166 ? -24.621 -11.195 32.743 1.00 96.62 166 VAL A O 1
ATOM 1328 N N . LEU A 1 167 ? -22.452 -10.668 32.873 1.00 94.56 167 LEU A N 1
ATOM 1329 C CA . LEU A 1 167 ? -22.420 -10.654 34.340 1.00 94.56 167 LEU A CA 1
ATOM 1330 C C . LEU A 1 167 ? -23.438 -9.668 34.937 1.00 94.56 167 LEU A C 1
ATOM 1332 O O . LEU A 1 167 ? -24.115 -9.980 35.917 1.00 94.56 167 LEU A O 1
ATOM 1336 N N . ARG A 1 168 ? -23.605 -8.485 34.329 1.00 95.06 168 ARG A N 1
ATOM 1337 C CA . ARG A 1 168 ? -24.628 -7.512 34.752 1.00 95.06 168 ARG A CA 1
ATOM 1338 C C . ARG A 1 168 ? -26.050 -8.018 34.521 1.00 95.06 168 ARG A C 1
ATOM 1340 O O . ARG A 1 168 ? -26.915 -7.726 35.343 1.00 95.06 168 ARG A O 1
ATOM 1347 N N . GLN A 1 169 ? -26.308 -8.725 33.423 1.00 95.12 169 GLN A N 1
ATOM 1348 C CA . GLN A 1 169 ? -27.617 -9.323 33.146 1.00 95.12 169 GLN A CA 1
ATOM 1349 C C . GLN A 1 169 ? -27.943 -10.409 34.171 1.00 95.12 169 GLN A C 1
ATOM 1351 O O . GLN A 1 169 ? -28.980 -10.321 34.823 1.00 95.12 169 GLN A O 1
ATOM 1356 N N . LEU A 1 170 ? -27.008 -11.326 34.430 1.00 95.31 170 LEU A N 1
ATOM 1357 C CA . LEU A 1 170 ? -27.165 -12.357 35.458 1.00 95.31 170 LEU A CA 1
ATOM 1358 C C . LEU A 1 170 ? -27.419 -11.750 36.848 1.00 95.31 170 LEU A C 1
ATOM 1360 O O . LEU A 1 170 ? -28.315 -12.186 37.569 1.00 95.31 170 LEU A O 1
ATOM 1364 N N . ALA A 1 171 ? -26.697 -10.684 37.211 1.00 95.50 171 ALA A N 1
ATOM 1365 C CA . ALA A 1 171 ? -26.919 -9.979 38.473 1.00 95.50 171 ALA A CA 1
ATOM 1366 C C . ALA A 1 171 ? -28.297 -9.294 38.548 1.00 95.50 171 ALA A C 1
ATOM 1368 O O . ALA A 1 171 ? -28.904 -9.246 39.621 1.00 95.50 171 ALA A O 1
ATOM 1369 N N . LYS A 1 172 ? -28.812 -8.756 37.433 1.00 96.69 172 LYS A N 1
ATOM 1370 C CA . LYS A 1 172 ? -30.171 -8.193 37.372 1.00 96.69 172 LYS A CA 1
ATOM 1371 C C . LYS A 1 172 ? -31.227 -9.279 37.536 1.00 96.69 172 LYS A C 1
ATOM 1373 O O . LYS A 1 172 ? -32.119 -9.113 38.360 1.00 96.69 172 LYS A O 1
ATOM 1378 N N . GLU A 1 173 ? -31.091 -10.392 36.824 1.00 95.12 173 GLU A N 1
ATOM 1379 C CA . GLU A 1 173 ? -32.010 -11.526 36.936 1.00 95.12 173 GLU A CA 1
ATOM 1380 C C . GLU A 1 173 ? -32.032 -12.104 38.354 1.00 95.12 173 GLU A C 1
ATOM 1382 O O . GLU A 1 173 ? -33.104 -12.392 38.882 1.00 95.12 173 GLU A O 1
ATOM 1387 N N . ALA A 1 174 ? -30.874 -12.221 39.010 1.00 94.31 174 ALA A N 1
ATOM 1388 C CA . ALA A 1 174 ? -30.794 -12.650 40.405 1.00 94.31 174 ALA A CA 1
ATOM 1389 C C . ALA A 1 174 ? -31.548 -11.690 41.344 1.00 94.31 174 ALA A C 1
ATOM 1391 O O . ALA A 1 174 ? -32.351 -12.133 42.164 1.00 94.31 174 ALA A O 1
ATOM 1392 N N . ARG A 1 175 ? -31.362 -10.372 41.173 1.00 93.94 175 ARG A N 1
ATOM 1393 C CA . ARG A 1 175 ? -32.082 -9.346 41.951 1.00 93.94 175 ARG A CA 1
ATOM 1394 C C . ARG A 1 175 ? -33.586 -9.364 41.697 1.00 93.94 175 ARG A C 1
ATOM 1396 O O . ARG A 1 175 ? -34.362 -9.135 42.620 1.00 93.94 175 ARG A O 1
ATOM 1403 N N . GLU A 1 176 ? -34.021 -9.606 40.464 1.00 94.38 176 GLU A N 1
ATOM 1404 C CA . GLU A 1 176 ? -35.445 -9.732 40.149 1.00 94.38 176 GLU A CA 1
ATOM 1405 C C . GLU A 1 176 ? -36.056 -10.993 40.759 1.00 94.38 176 GLU A C 1
ATOM 1407 O O . GLU A 1 176 ? -37.145 -10.915 41.324 1.00 94.38 176 GLU A O 1
ATOM 1412 N N . LYS A 1 177 ? -35.352 -12.130 40.713 1.00 94.94 177 LYS A N 1
ATOM 1413 C CA . LYS A 1 177 ? -35.781 -13.370 41.378 1.00 94.94 177 LYS A CA 1
ATOM 1414 C C . LYS A 1 177 ? -35.906 -13.173 42.888 1.00 94.94 177 LYS A C 1
ATOM 1416 O O . LYS A 1 177 ? -36.939 -13.517 43.449 1.00 94.94 177 LYS A O 1
ATOM 1421 N N . GLU A 1 178 ? -34.922 -12.541 43.523 1.00 94.81 178 GLU A N 1
ATOM 1422 C CA . GLU A 1 178 ? -34.965 -12.214 44.954 1.00 94.81 178 GLU A CA 1
ATOM 1423 C C . GLU A 1 178 ? -36.130 -11.267 45.290 1.00 94.81 178 GLU A C 1
ATOM 1425 O O . GLU A 1 178 ? -36.844 -11.475 46.270 1.00 94.81 178 GLU A O 1
ATOM 1430 N N . ARG A 1 179 ? -36.374 -10.240 44.463 1.00 94.38 179 ARG A N 1
ATOM 1431 C CA . ARG A 1 179 ? -37.517 -9.329 44.641 1.00 94.38 179 ARG A CA 1
ATOM 1432 C C . ARG A 1 179 ? -38.857 -10.050 44.523 1.00 94.38 179 ARG A C 1
ATOM 1434 O O . ARG A 1 179 ? -39.743 -9.760 45.322 1.00 94.38 179 ARG A O 1
ATOM 1441 N N . LYS A 1 180 ? -39.001 -10.972 43.564 1.00 95.00 180 LYS A N 1
ATOM 1442 C CA . LYS A 1 180 ? -40.209 -11.798 43.409 1.00 95.00 180 LYS A CA 1
ATOM 1443 C C . LYS A 1 180 ? -40.402 -12.704 44.622 1.00 95.00 180 LYS A C 1
ATOM 1445 O O . LYS A 1 180 ? -41.440 -12.614 45.258 1.00 95.00 180 LYS A O 1
ATOM 1450 N N . GLN A 1 181 ? -39.365 -13.434 45.036 1.00 94.38 181 GLN A N 1
ATOM 1451 C CA . GLN A 1 181 ? -39.417 -14.286 46.230 1.00 94.38 181 GLN A CA 1
ATOM 1452 C C . GLN A 1 181 ? -39.804 -13.505 47.491 1.00 94.38 181 GLN A C 1
ATOM 1454 O O . GLN A 1 181 ? -40.675 -13.937 48.238 1.00 94.38 181 GLN A O 1
ATOM 1459 N N . ARG A 1 182 ? -39.220 -12.319 47.709 1.00 94.50 182 ARG A N 1
ATOM 1460 C CA . ARG A 1 182 ? -39.596 -11.450 48.837 1.00 94.50 182 ARG A CA 1
ATOM 1461 C C . ARG A 1 182 ? -41.035 -10.949 48.735 1.00 94.50 182 ARG A C 1
ATOM 1463 O O . ARG A 1 182 ? -41.707 -10.839 49.756 1.00 94.50 182 ARG A O 1
ATOM 1470 N N . ALA A 1 183 ? -41.512 -10.614 47.537 1.00 93.06 183 ALA A N 1
ATOM 1471 C CA . ALA A 1 183 ? -42.901 -10.207 47.335 1.00 93.06 183 ALA A CA 1
ATOM 1472 C C . ALA A 1 183 ? -43.871 -11.363 47.623 1.00 93.06 183 ALA A C 1
ATOM 1474 O O . ALA A 1 183 ? -44.861 -11.149 48.323 1.00 93.06 183 ALA A O 1
ATOM 1475 N N . ASP A 1 184 ? -43.544 -12.573 47.167 1.00 93.44 184 ASP A N 1
ATOM 1476 C CA . ASP A 1 184 ? -44.325 -13.790 47.395 1.00 93.44 184 ASP A CA 1
ATOM 1477 C C . ASP A 1 184 ? -44.348 -14.162 48.886 1.00 93.44 184 ASP A C 1
ATOM 1479 O O . ASP A 1 184 ? -45.412 -14.428 49.442 1.00 93.44 184 ASP A O 1
ATOM 1483 N N . GLU A 1 185 ? -43.207 -14.083 49.578 1.00 94.00 185 GLU A N 1
ATOM 1484 C CA . GLU A 1 185 ? -43.114 -14.318 51.024 1.00 94.00 185 GLU A CA 1
ATOM 1485 C C . GLU A 1 185 ? -43.940 -13.292 51.816 1.00 94.00 185 GLU A C 1
ATOM 1487 O O . GLU A 1 185 ? -44.701 -13.640 52.725 1.00 94.00 185 GLU A O 1
ATOM 1492 N N . VAL A 1 186 ? -43.848 -12.008 51.451 1.00 95.38 186 VAL A N 1
ATOM 1493 C CA . VAL A 1 186 ? -44.646 -10.947 52.080 1.00 95.38 186 VAL A CA 1
ATOM 1494 C C . VAL A 1 186 ? -46.139 -11.145 51.805 1.00 95.38 186 VAL A C 1
ATOM 1496 O O . VAL A 1 186 ? -46.947 -10.929 52.714 1.00 95.38 186 VAL A O 1
ATOM 1499 N N . ALA A 1 187 ? -46.526 -11.564 50.598 1.00 92.94 187 ALA A N 1
ATOM 1500 C CA . ALA A 1 187 ? -47.910 -11.872 50.251 1.00 92.94 187 ALA A CA 1
ATOM 1501 C C . ALA A 1 187 ? -48.436 -13.078 51.046 1.00 92.94 187 ALA A C 1
ATOM 1503 O O . ALA A 1 187 ? -49.495 -12.973 51.667 1.00 92.94 187 ALA A O 1
ATOM 1504 N N . ALA A 1 188 ? -47.665 -14.165 51.135 1.00 93.50 188 ALA A N 1
ATOM 1505 C CA . ALA A 1 188 ? -48.005 -15.344 51.929 1.00 93.50 188 ALA A CA 1
ATOM 1506 C C . ALA A 1 188 ? -48.169 -14.998 53.418 1.00 93.50 188 ALA A C 1
ATOM 1508 O O . ALA A 1 188 ? -49.158 -15.376 54.046 1.00 93.50 188 ALA A O 1
ATOM 1509 N N . ARG A 1 189 ? -47.263 -14.186 53.979 1.00 93.88 189 ARG A N 1
ATOM 1510 C CA . ARG A 1 189 ? -47.360 -13.718 55.371 1.00 93.88 189 ARG A CA 1
ATOM 1511 C C . ARG A 1 189 ? -48.587 -12.831 55.605 1.00 93.88 189 ARG A C 1
ATOM 1513 O O . ARG A 1 189 ? -49.176 -12.868 56.686 1.00 93.88 189 ARG A O 1
ATOM 1520 N N . ARG A 1 190 ? -48.974 -12.003 54.628 1.00 92.88 190 ARG A N 1
ATOM 1521 C CA . ARG A 1 190 ? -50.209 -11.199 54.698 1.00 92.88 190 ARG A CA 1
ATOM 1522 C C . ARG A 1 190 ? -51.452 -12.088 54.654 1.00 92.88 190 ARG A C 1
ATOM 1524 O O . ARG A 1 190 ? -52.324 -11.883 55.493 1.00 92.88 190 ARG A O 1
ATOM 1531 N N . ALA A 1 191 ? -51.489 -13.078 53.763 1.00 91.25 191 ALA A N 1
ATOM 1532 C CA . ALA A 1 191 ? -52.582 -14.045 53.663 1.00 91.25 191 ALA A CA 1
ATOM 1533 C C . ALA A 1 191 ? -52.738 -14.865 54.955 1.00 91.25 191 ALA A C 1
ATOM 1535 O O . ALA A 1 191 ? -53.832 -14.948 55.500 1.00 91.25 191 ALA A O 1
ATOM 1536 N N . GLN A 1 192 ? -51.640 -15.369 55.531 1.00 91.38 192 GLN A N 1
ATOM 1537 C CA . GLN A 1 192 ? -51.667 -16.055 56.832 1.00 91.38 192 GLN A CA 1
ATOM 1538 C C . GLN A 1 192 ? -52.230 -15.161 57.943 1.00 91.38 192 GLN A C 1
ATOM 1540 O O . GLN A 1 192 ? -53.126 -15.570 58.677 1.00 91.38 192 GLN A O 1
ATOM 1545 N N . LYS A 1 193 ? -51.770 -13.905 58.039 1.00 93.06 193 LYS A N 1
ATOM 1546 C CA . LYS A 1 193 ? -52.312 -12.945 59.015 1.00 93.06 193 LYS A CA 1
ATOM 1547 C C . LYS A 1 193 ? -53.794 -12.643 58.788 1.00 93.06 193 LYS A C 1
ATOM 1549 O O . LYS A 1 193 ? -54.487 -12.341 59.756 1.00 93.06 193 LYS A O 1
ATOM 1554 N N . GLN A 1 194 ? -54.272 -12.648 57.544 1.00 89.56 194 GLN A N 1
ATOM 1555 C CA . GLN A 1 194 ? -55.695 -12.492 57.236 1.00 89.56 194 GLN A CA 1
ATOM 1556 C C . GLN A 1 194 ? -56.483 -13.717 57.700 1.00 89.56 194 GLN A C 1
ATOM 1558 O O . GLN A 1 194 ? -57.405 -13.547 58.493 1.00 89.56 194 GLN A O 1
ATOM 1563 N N . HIS A 1 195 ? -56.047 -14.926 57.346 1.00 89.00 195 HIS A N 1
ATOM 1564 C CA . HIS A 1 195 ? -56.670 -16.167 57.806 1.00 89.00 195 HIS A CA 1
ATOM 1565 C C . HIS A 1 195 ? -56.704 -16.285 59.336 1.00 89.00 195 HIS A C 1
ATOM 1567 O O . HIS A 1 195 ? -57.728 -16.654 59.900 1.00 89.00 195 HIS A O 1
ATOM 1573 N N . GLU A 1 196 ? -55.635 -15.908 60.044 1.00 90.88 196 GLU A N 1
ATOM 1574 C CA . GLU A 1 196 ? -55.639 -15.880 61.513 1.00 90.88 196 GLU A CA 1
ATOM 1575 C C . GLU A 1 196 ? -56.641 -14.871 62.083 1.00 90.88 196 GLU A C 1
ATOM 1577 O O . GLU A 1 196 ? -57.281 -15.134 63.103 1.00 90.88 196 GLU A O 1
ATOM 1582 N N . LYS A 1 197 ? -56.764 -13.689 61.465 1.00 91.12 197 LYS A N 1
ATOM 1583 C CA . LYS A 1 197 ? -57.749 -12.681 61.880 1.00 91.12 197 LYS A CA 1
ATOM 1584 C C . LYS A 1 197 ? -59.166 -13.190 61.650 1.00 91.12 197 LYS A C 1
ATOM 1586 O O . LYS A 1 197 ? -59.982 -13.083 62.558 1.00 91.12 197 LYS A O 1
ATOM 1591 N N . GLU A 1 198 ? -59.440 -13.760 60.482 1.00 89.25 198 GLU A N 1
ATOM 1592 C CA . GLU A 1 198 ? -60.730 -14.363 60.135 1.00 89.25 198 GLU A CA 1
ATOM 1593 C C . GLU A 1 198 ? -61.081 -15.510 61.087 1.00 89.25 198 GLU A C 1
ATOM 1595 O O . GLU A 1 198 ? -62.179 -15.526 61.634 1.00 89.25 198 GLU A O 1
ATOM 1600 N N . ALA A 1 199 ? -60.131 -16.399 61.393 1.00 83.81 199 ALA A N 1
ATOM 1601 C CA . ALA A 1 199 ? -60.318 -17.476 62.361 1.00 83.81 199 ALA A CA 1
ATOM 1602 C C . ALA A 1 199 ? -60.608 -16.944 63.775 1.00 83.81 199 ALA A C 1
ATOM 1604 O O . ALA A 1 199 ? -61.502 -17.446 64.455 1.00 83.81 199 ALA A O 1
ATOM 1605 N N . LYS A 1 200 ? -59.908 -15.888 64.219 1.00 88.56 200 LYS A N 1
ATOM 1606 C CA . LYS A 1 200 ? -60.184 -15.222 65.507 1.00 88.56 200 LYS A CA 1
ATOM 1607 C C . LYS A 1 200 ? -61.567 -14.566 65.536 1.00 88.56 200 LYS A C 1
ATOM 1609 O O . LYS A 1 200 ? -62.237 -14.623 66.566 1.00 88.56 200 LYS A O 1
ATOM 1614 N N . VAL A 1 201 ? -61.997 -13.944 64.436 1.00 87.56 201 VAL A N 1
ATOM 1615 C CA . VAL A 1 201 ? -63.341 -13.354 64.303 1.00 87.56 201 VAL A CA 1
ATOM 1616 C C . VAL A 1 201 ? -64.413 -14.447 64.315 1.00 87.56 201 VAL A C 1
ATOM 1618 O O . VAL A 1 201 ? -65.371 -14.332 65.076 1.00 87.56 201 VAL A O 1
ATOM 1621 N N . ALA A 1 202 ? -64.227 -15.534 63.563 1.00 78.88 202 ALA A N 1
ATOM 1622 C CA . ALA A 1 202 ? -65.134 -16.680 63.543 1.00 78.88 202 ALA A CA 1
ATOM 1623 C C . ALA A 1 202 ? -65.243 -17.356 64.923 1.00 78.88 202 ALA A C 1
ATOM 1625 O O . ALA A 1 202 ? -66.346 -17.631 65.389 1.00 78.88 202 ALA A O 1
ATOM 1626 N N . ALA A 1 203 ? -64.124 -17.550 65.629 1.00 80.06 203 ALA A N 1
ATOM 1627 C CA . ALA A 1 203 ? -64.117 -18.111 66.982 1.00 80.06 203 ALA A CA 1
ATOM 1628 C C . ALA A 1 203 ? -64.858 -17.218 67.993 1.00 80.06 203 ALA A C 1
ATOM 1630 O O . ALA A 1 203 ? -65.633 -17.720 68.810 1.00 80.06 203 ALA A O 1
ATOM 1631 N N . LYS A 1 204 ? -64.677 -15.889 67.914 1.00 78.25 204 LYS A N 1
ATOM 1632 C CA . LYS A 1 204 ? -65.464 -14.936 68.714 1.00 78.25 204 LYS A CA 1
ATOM 1633 C C . LYS A 1 204 ? -66.958 -15.007 68.387 1.00 78.25 204 LYS A C 1
ATOM 1635 O O . LYS A 1 204 ? -67.761 -14.984 69.312 1.00 78.25 204 LYS A O 1
ATOM 1640 N N . ALA A 1 205 ? -67.328 -15.131 67.111 1.00 72.25 205 ALA A N 1
ATOM 1641 C CA . ALA A 1 205 ? -68.725 -15.234 66.687 1.00 72.25 205 ALA A CA 1
ATOM 1642 C C . ALA A 1 205 ? -69.413 -16.508 67.218 1.00 72.25 205 ALA A C 1
ATOM 1644 O O . ALA A 1 205 ? -70.563 -16.448 67.650 1.00 72.25 205 ALA A O 1
ATOM 1645 N N . ILE A 1 206 ? -68.696 -17.640 67.260 1.00 65.81 206 ILE A N 1
ATOM 1646 C CA . ILE A 1 206 ? -69.192 -18.898 67.843 1.00 65.81 206 ILE A CA 1
ATOM 1647 C C . ILE A 1 206 ? -69.407 -18.761 69.361 1.00 65.81 206 ILE A C 1
ATOM 1649 O O . ILE A 1 206 ? -70.412 -19.244 69.877 1.00 65.81 206 ILE A O 1
ATOM 1653 N N . GLN A 1 207 ? -68.517 -18.063 70.081 1.00 61.62 207 GLN A N 1
ATOM 1654 C CA . GLN A 1 207 ? -68.685 -17.803 71.520 1.00 61.62 207 GLN A CA 1
ATOM 1655 C C . GLN A 1 207 ? -69.842 -16.843 71.842 1.00 61.62 207 GLN A C 1
ATOM 1657 O O . GLN A 1 207 ? -70.428 -16.948 72.916 1.00 61.62 207 GLN A O 1
ATOM 1662 N N . SER A 1 208 ? -70.182 -15.917 70.939 1.00 57.59 208 SER A N 1
ATOM 1663 C CA . SER A 1 208 ? -71.259 -14.938 71.145 1.00 57.59 208 SER A CA 1
ATOM 1664 C C . SER A 1 208 ? -72.641 -15.389 70.656 1.00 57.59 208 SER A C 1
ATOM 1666 O O . SER A 1 208 ? -73.592 -14.616 70.764 1.00 57.59 208 SER A O 1
ATOM 1668 N N . SER A 1 209 ? -72.786 -16.601 70.108 1.00 53.53 209 SER A N 1
ATOM 1669 C CA . SER A 1 209 ? -74.096 -17.108 69.685 1.00 53.53 209 SER A CA 1
ATOM 1670 C C . SER A 1 209 ? -75.002 -17.330 70.909 1.00 53.53 209 SER A C 1
ATOM 1672 O O . SER A 1 209 ? -74.650 -18.125 71.785 1.00 53.53 209 SER A O 1
ATOM 1674 N N . PRO A 1 210 ? -76.174 -16.674 71.005 1.00 54.84 210 PRO A N 1
ATOM 1675 C CA . PRO A 1 210 ? -77.049 -16.812 72.159 1.00 54.84 210 PRO A CA 1
ATOM 1676 C C . PRO A 1 210 ? -77.676 -18.209 72.165 1.00 54.84 210 PRO A C 1
ATOM 1678 O O . PRO A 1 210 ? -78.503 -18.540 71.315 1.00 54.84 210 PRO A O 1
ATOM 1681 N N . ARG A 1 211 ? -77.304 -19.045 73.141 1.00 42.62 211 ARG A N 1
ATOM 1682 C CA . ARG A 1 211 ? -78.070 -20.256 73.453 1.00 42.62 211 ARG A CA 1
ATOM 1683 C C . ARG A 1 211 ? -79.404 -19.792 74.040 1.00 42.62 211 ARG A C 1
ATOM 1685 O O . ARG A 1 211 ? -79.456 -19.251 75.143 1.00 42.62 211 ARG A O 1
ATOM 1692 N N . GLY A 1 212 ? -80.444 -19.896 73.216 1.00 46.69 212 GLY A N 1
ATOM 1693 C CA . GLY A 1 212 ? -81.796 -19.439 73.501 1.00 46.69 212 GLY A CA 1
ATOM 1694 C C . GLY A 1 212 ? -82.402 -20.094 74.742 1.00 46.69 212 GLY A C 1
ATOM 1695 O O . GLY A 1 212 ? -82.095 -21.233 75.087 1.00 46.69 212 GLY A O 1
ATOM 1696 N N . LYS A 1 213 ? -83.273 -19.321 75.395 1.00 42.62 213 LYS A N 1
ATOM 1697 C CA . LYS A 1 213 ? -84.151 -19.719 76.496 1.00 42.62 213 LYS A CA 1
ATOM 1698 C C . LYS A 1 213 ? -84.946 -20.977 76.131 1.00 42.62 213 LYS A C 1
ATOM 1700 O O . LYS A 1 213 ? -85.686 -20.962 75.154 1.00 42.62 213 LYS A O 1
ATOM 1705 N N . SER A 1 214 ? -84.850 -22.009 76.966 1.00 39.50 214 SER A N 1
ATOM 1706 C CA . SER A 1 214 ? -85.911 -23.002 77.116 1.00 39.50 214 SER A CA 1
ATOM 1707 C C . SER A 1 214 ? -87.148 -22.291 77.666 1.00 39.50 214 SER A C 1
ATOM 1709 O O . SER A 1 214 ? -87.109 -21.704 78.751 1.00 39.50 214 SER A O 1
ATOM 1711 N N . SER A 1 215 ? -88.214 -22.298 76.877 1.00 37.97 215 SER A N 1
ATOM 1712 C CA . SER A 1 215 ? -89.569 -21.935 77.273 1.00 37.97 215 SER A CA 1
ATOM 1713 C C . SER A 1 215 ? -90.006 -22.760 78.484 1.00 37.97 215 SER A C 1
ATOM 1715 O O . SER A 1 215 ? -89.839 -23.977 78.504 1.00 37.97 215 SER A O 1
ATOM 1717 N N . LYS A 1 216 ? -90.556 -22.078 79.492 1.00 38.84 216 LYS A N 1
ATOM 1718 C CA . LYS A 1 216 ? -91.456 -22.686 80.472 1.00 38.84 216 LYS A CA 1
ATOM 1719 C C . LYS A 1 216 ? -92.780 -22.975 79.766 1.00 38.84 216 LYS A C 1
ATOM 1721 O O . LYS A 1 216 ? -93.322 -22.080 79.122 1.00 38.84 216 LYS A O 1
ATOM 1726 N N . GLU A 1 217 ? -93.254 -24.198 79.912 1.00 40.00 217 GLU A N 1
ATOM 1727 C CA . GLU A 1 217 ? -94.591 -24.665 79.564 1.00 40.00 217 GLU A CA 1
ATOM 1728 C C . GLU A 1 217 ? -95.228 -25.051 80.910 1.00 40.00 217 GLU A C 1
ATOM 1730 O O . GLU A 1 217 ? -94.690 -25.907 81.611 1.00 40.00 217 GLU A O 1
ATOM 1735 N N . GLU A 1 218 ? -96.274 -24.331 81.325 1.00 45.88 218 GLU A N 1
ATOM 1736 C CA . GLU A 1 218 ? -97.164 -24.702 82.435 1.00 45.88 218 GLU A CA 1
ATOM 1737 C C . GLU A 1 218 ? -98.593 -24.831 81.864 1.00 45.88 218 GLU A C 1
ATOM 1739 O O . GLU A 1 218 ? -99.120 -23.876 81.294 1.00 45.88 218 GLU A O 1
ATOM 1744 N N . ASP A 1 219 ? -99.132 -26.047 82.019 1.00 42.53 219 ASP A N 1
ATOM 1745 C CA . ASP A 1 219 ? -100.527 -26.512 82.135 1.00 42.53 219 ASP A CA 1
ATOM 1746 C C . ASP A 1 219 ? -101.576 -26.333 81.006 1.00 42.53 219 ASP A C 1
ATOM 1748 O O . ASP A 1 219 ? -102.222 -25.291 80.873 1.00 42.53 219 ASP A O 1
ATOM 1752 N N . CYS A 1 220 ? -101.865 -27.453 80.314 1.00 36.94 220 CYS A N 1
ATOM 1753 C CA . CYS A 1 220 ? -103.179 -28.134 80.229 1.00 36.94 220 CYS A CA 1
ATOM 1754 C C . CYS A 1 220 ? -103.001 -29.612 79.836 1.00 36.94 220 CYS A C 1
ATOM 1756 O O . CYS A 1 220 ? -102.166 -29.886 78.946 1.00 36.94 220 CYS A O 1
#

Organism: NCBI:txid156630

Sequence (220 aa):
MNTNQPTNPPNAEVILKRFNNTTSGQDEDPENQEEEEDWSSWRQLRCLFDAAVKDTTTVEAQKLSSSLHSMQVQIELLHHENKGPRTVLTIKKKHNNKSITIAPGEDEEYLGGFMFGSPRKVRAAEARERLRKQQDAEEKIRKAGDKELKAAAALYKRKIAEEAKVLRQLAKEAREKERKQRADEVAARRAQKQHEKEAKVAAKAIQSSPRGKSSKEEDC

Secondary structure (DSSP, 8-state):
-------PPPPHHHHHHHHS---------TT-------THHHHHHHHHHHHH-S-TTSHHHHHHHHHHHHHHHHHHHHHHHHHHHHHHHHHHHHHHHHT---PPPTT-----S-----HHHHHHHHHHHHHHHHHHHHHHHHHHHHHHHHHHHHHHHHHHHHHHHHHHHHHHHHHHHHHHHHHHHHHHHHHHHHHHHHHHHHHHHHHTS--PPPPP----

pLDDT: mean 76.88, std 19.13, range [35.38, 97.75]

Foldseek 3Di:
DDDDDPDDPDDVVVVVVVVPPPPPPPPPPPPPCPPPVDPVPVVVVVVVLPVVDPCCPDPVNVVVVVVSVVVVVVVVVVVVVVVVVVVVVVVVVVVVLVPLPLDDDPPDDDPDDDDPDDPVSSVVSVVVVVVVVVVVVVVVVVVVVVVVVVVVVVVVVVVVVVVVVVVVVVVVVVVVVVVVVVVVVVVVVVVVVVVVVVVVVVVVVVVPPDPDDDDDDDDD